Protein AF-A0A7J6V0G2-F1 (afdb_monomer)

Secondary structure (DSSP, 8-state):
---TT----HHHHHHHHHHHHHTT-HHHHHHHHHHHHHTTPPPPHHHHHHHHHHHHHTT-HHHHHHHHHHHHHTTPPP-HHHHHHHHHHHHHTT-HHHHHHHHHHHHHTTSS---HHHHHHHHHHHHHTT-HHHHHHHHHHHHHTTPPP-HHHHHHHHHHHHHTT-HHHHHHHHHHHHHTTPPP-HHHHHHHHHHHHHTT-HHHHHHHHHHHHHTTPPP-HHHHHHHHHHHHHTT-HHHHHHHHHHHHHTT----HHHHHHHHHHHHHTT-GGG-

Organism: Thalictrum thalictroides (NCBI:txid46969)

Nearest PDB structures (foldseek):
  5i9d-assembly1_A  TM=5.346E-01  e=2.499E-18  unidentified
  4pjq-assembly2_B  TM=6.854E-01  e=1.064E-13  unidentified
  4m57-assembly1_A  TM=7.064E-01  e=8.461E-12  Zea mays
  6lvr-assembly2_A  TM=7.760E-01  e=1.869E-06  Arabidopsis thaliana
  8ras-assembly1_G  TM=5.422E-01  e=2.901E-07  Sinapis alba

Foldseek 3Di:
DCDPDDDDALVNLLVVLLVCLVVLNLVVNVVSVVVCVVVVHDHALSSLLSSLLSCLVNLVLVVSVVSLVVCVVVPHQHAQSSLQSNLLSCLVVLNLVVSVVSVVVCVVVVRHDDAQSSLLSSLLSCLVNLVLVVSVVSVVVCVVVVHDHALSSLLSNLLSCLVVVNLVVSVVSQVVCVVSVHHHALSSLLSNLLSCLVVLVLVVSVVSVVVCVVVVHDHALSSLLSSLLSCLVNVNNVVSVVSVVVCVVVVHDHDPSSVCSVCVSCVVVVVNPPD

Solvent-accessible surface area (backbone atoms only — not comparable to full-atom values): 14806 Å² total; per-residue (Å²): 137,90,62,88,92,66,80,82,49,71,66,56,51,40,51,53,29,45,53,27,20,72,70,71,34,42,70,56,22,52,52,51,52,54,52,38,52,76,70,73,48,81,84,52,59,65,48,54,37,41,52,38,42,17,26,36,75,68,65,38,39,68,60,29,51,52,50,51,52,51,42,51,75,71,70,47,69,73,46,51,66,41,54,52,44,51,34,50,25,27,19,77,64,73,33,20,72,58,25,51,53,52,49,53,57,29,40,76,68,74,45,35,83,88,49,56,69,60,53,31,45,41,32,35,17,22,18,77,67,69,36,42,68,60,22,50,54,50,50,50,51,39,47,76,70,73,45,71,76,51,61,67,37,52,39,30,52,31,45,24,28,38,77,69,71,35,50,71,60,23,52,55,48,59,51,52,35,48,78,72,74,34,70,84,47,60,66,45,51,41,50,52,31,44,45,26,23,76,70,67,37,44,68,61,25,53,49,51,52,51,54,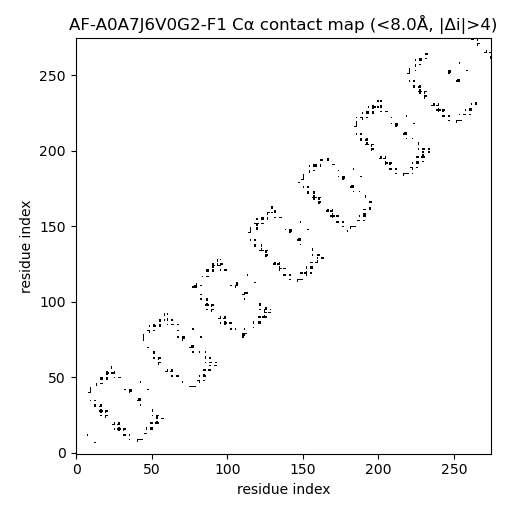39,48,76,71,71,42,70,84,48,64,65,42,54,37,42,51,33,44,24,24,44,77,64,70,37,52,68,62,23,54,52,48,55,52,51,39,50,76,72,71,44,69,82,50,74,66,42,52,51,44,53,46,60,45,32,61,76,72,69,52,72,91,79,114

Sequence (275 aa):
MDVEGIQPDVVTFATLINCYCYVSRVDLGFAILGKMFKLGLEPDAFIFSTLLKGLSMEGKTTQCLELFYKIANNGYSCNEVTFAVVINSLCKSTKAGIALKLFRAAVEKDKLKPNVTIYSTIIDGLCKENRVKDAFHLFQEMSGNGIVGNVFTYNSLIQGLCNTGQLKGALTLSEQMLEKGVSPNVITYNILIDSHCKNGMTDEALELLQVMLQRGEKPDVVTYSTLIHGLCCSNQWKKAADLFTDMASRGISPNVHTYNILIGASCKEGKINHA

InterPro domains:
  IPR002885 Pentatricopeptide repeat [PF12854] (250-275)
  IPR002885 Pentatricopeptide repeat [PF13041] (8-5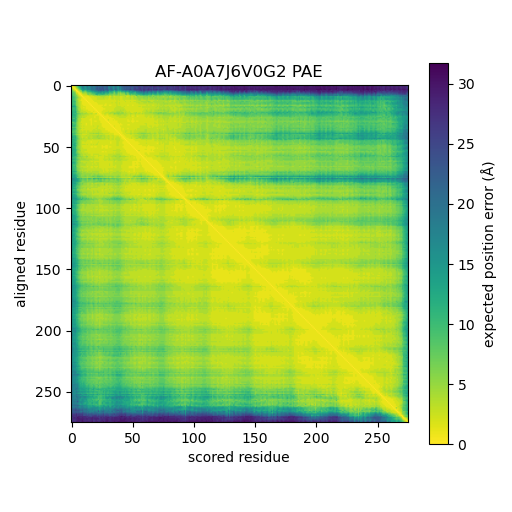5)
  IPR002885 Pentatricopeptide repeat [PF13041] (114-163)
  IPR002885 Pentatricopeptide repeat [PF13041] (184-232)
  IPR002885 Pentatricopeptide repeat [PS51375] (9-43)
  IPR002885 Pentatricopeptide repeat [PS51375] (115-149)
  IPR002885 Pentatricopeptide repeat [PS51375] (150-184)
  IPR002885 Pentatricopeptide repeat [PS51375] (185-219)
  IPR002885 Pentatricopeptide repeat [PS51375] (220-254)
  IPR002885 Pentatricopeptide repeat [TIGR00756] (11-45)
  IPR002885 Pentatricopeptide repeat [TIGR00756] (118-150)
  IPR002885 Pentatricopeptide repeat [TIGR00756] (152-186)
  IPR002885 Pentatricopeptide repeat [TIGR00756] (187-221)
  IPR002885 Pentatricopeptide repeat [TIGR00756] (222-256)
  IPR011990 Tetratricopeptide-like helical domain superfamily [G3DSA:1.25.40.10] (1-96)
  IPR011990 Tetratricopeptide-like helical domain superfamily [G3DSA:1.25.40.10] (97-182)
  IPR011990 Tetratricopeptide-like helical domain superfamily [G3DSA:1.25.40.10] (183-275)
  IPR051222 Pentatricopeptide/CCM1 RNA-binding [PTHR47942] (113-273)

Structure (mmCIF, N/CA/C/O backbone):
data_AF-A0A7J6V0G2-F1
#
_entry.id   AF-A0A7J6V0G2-F1
#
loop_
_atom_site.group_PDB
_atom_site.id
_atom_site.type_symbol
_atom_site.label_atom_id
_atom_site.label_alt_id
_atom_site.label_comp_id
_atom_site.label_asym_id
_atom_site.label_entity_id
_atom_site.label_seq_id
_atom_site.pdbx_PDB_ins_code
_atom_site.Cartn_x
_atom_site.Cartn_y
_atom_site.Cartn_z
_atom_site.occupancy
_atom_site.B_iso_or_equiv
_atom_site.auth_seq_id
_atom_site.auth_comp_id
_atom_site.auth_asym_id
_atom_site.auth_atom_id
_atom_site.pdbx_PDB_model_num
ATOM 1 N N . MET A 1 1 ? 3.573 -27.336 -30.229 1.00 48.97 1 MET A N 1
ATOM 2 C CA . MET A 1 1 ? 2.650 -26.907 -31.292 1.00 48.97 1 MET A CA 1
ATOM 3 C C . MET A 1 1 ? 3.482 -26.622 -32.524 1.00 48.97 1 MET A C 1
ATOM 5 O O . MET A 1 1 ? 3.887 -25.488 -32.715 1.00 48.97 1 MET A O 1
ATOM 9 N N . ASP A 1 2 ? 3.785 -27.671 -33.281 1.00 42.72 2 ASP A N 1
ATOM 10 C CA . ASP A 1 2 ? 4.025 -27.559 -34.718 1.00 42.72 2 ASP A CA 1
ATOM 11 C C . ASP A 1 2 ? 2.780 -28.206 -35.324 1.00 42.72 2 ASP A C 1
ATOM 13 O O . ASP A 1 2 ? 2.687 -29.427 -35.422 1.00 42.72 2 ASP A O 1
ATOM 17 N N . VAL A 1 3 ? 1.741 -27.394 -35.522 1.00 48.03 3 VAL A N 1
ATOM 18 C CA . VAL A 1 3 ? 0.547 -27.808 -36.263 1.00 48.03 3 VAL A CA 1
ATOM 19 C C . VAL A 1 3 ? 0.761 -27.275 -37.674 1.00 48.03 3 VAL A C 1
ATOM 21 O O . VAL A 1 3 ? 1.009 -26.086 -37.854 1.00 48.03 3 VAL A O 1
ATOM 24 N N . GLU A 1 4 ? 0.794 -28.208 -38.615 1.00 51.34 4 GLU A N 1
ATOM 25 C CA . GLU A 1 4 ? 1.095 -28.100 -40.044 1.00 51.34 4 GLU A CA 1
ATOM 26 C C . GLU A 1 4 ? 1.000 -26.688 -40.662 1.00 51.34 4 GLU A C 1
ATOM 28 O O . GLU A 1 4 ? -0.074 -26.121 -40.839 1.00 51.34 4 GLU A O 1
ATOM 33 N N . GLY A 1 5 ? 2.158 -26.150 -41.063 1.00 58.41 5 GLY A N 1
ATOM 34 C CA . GLY A 1 5 ? 2.268 -25.121 -42.104 1.00 58.41 5 GLY A CA 1
ATOM 35 C C . GLY A 1 5 ? 2.308 -23.655 -41.663 1.00 58.41 5 GLY A C 1
ATOM 36 O O . GLY A 1 5 ? 2.739 -22.824 -42.460 1.00 58.41 5 GLY A O 1
ATOM 37 N N . ILE A 1 6 ? 1.937 -23.313 -40.426 1.00 60.59 6 ILE A N 1
ATOM 38 C CA . ILE A 1 6 ? 2.005 -21.922 -39.938 1.00 60.59 6 ILE A CA 1
ATOM 39 C C . ILE A 1 6 ? 3.254 -21.752 -39.072 1.00 60.59 6 ILE A C 1
ATOM 41 O O . ILE A 1 6 ? 3.326 -22.279 -37.961 1.00 60.59 6 ILE A O 1
ATOM 45 N N . GLN A 1 7 ? 4.252 -21.017 -39.573 1.00 70.38 7 GLN A N 1
ATOM 46 C CA . GLN A 1 7 ? 5.408 -20.659 -38.752 1.00 70.38 7 GLN A CA 1
ATOM 47 C C . GLN A 1 7 ? 4.987 -19.665 -37.659 1.00 70.38 7 GLN A C 1
ATOM 49 O O . GLN A 1 7 ? 4.357 -18.657 -37.982 1.00 70.38 7 GLN A O 1
ATOM 54 N N . PRO A 1 8 ? 5.323 -19.923 -36.380 1.00 78.12 8 PRO A N 1
ATOM 55 C CA . PRO A 1 8 ? 5.013 -19.003 -35.296 1.00 78.12 8 PRO A CA 1
ATOM 56 C C . PRO A 1 8 ? 5.682 -17.649 -35.524 1.00 78.12 8 PRO A C 1
ATOM 58 O O . PRO A 1 8 ? 6.900 -17.568 -35.690 1.00 78.12 8 PRO A O 1
ATOM 61 N N . ASP A 1 9 ? 4.883 -16.592 -35.489 1.00 83.81 9 ASP A N 1
ATOM 62 C CA . ASP A 1 9 ? 5.342 -15.211 -35.555 1.00 83.81 9 ASP A CA 1
ATOM 63 C C . ASP A 1 9 ? 5.500 -14.600 -34.149 1.00 83.81 9 ASP A C 1
ATOM 65 O O . ASP A 1 9 ? 5.245 -15.237 -33.119 1.00 83.81 9 ASP A O 1
ATOM 69 N N . VAL A 1 10 ? 5.929 -13.337 -34.095 1.00 86.88 10 VAL A N 1
ATOM 70 C CA . VAL A 1 10 ? 6.112 -12.582 -32.841 1.00 86.88 10 VAL A CA 1
ATOM 71 C C . VAL A 1 10 ? 4.830 -12.577 -31.995 1.00 86.88 10 VAL A C 1
ATOM 73 O O . VAL A 1 10 ? 4.898 -12.735 -30.776 1.00 86.88 10 VAL A O 1
ATOM 76 N N . VAL A 1 11 ? 3.658 -12.467 -32.629 1.00 87.94 11 VAL A N 1
ATOM 77 C CA . VAL A 1 11 ? 2.350 -12.429 -31.953 1.00 87.94 11 VAL A CA 1
ATOM 78 C C . VAL A 1 11 ? 2.024 -13.773 -31.298 1.00 87.94 11 VAL A C 1
ATOM 80 O O . VAL A 1 11 ? 1.565 -13.818 -30.150 1.00 87.94 11 VAL A O 1
ATOM 83 N N . THR A 1 12 ? 2.316 -14.876 -31.988 1.00 88.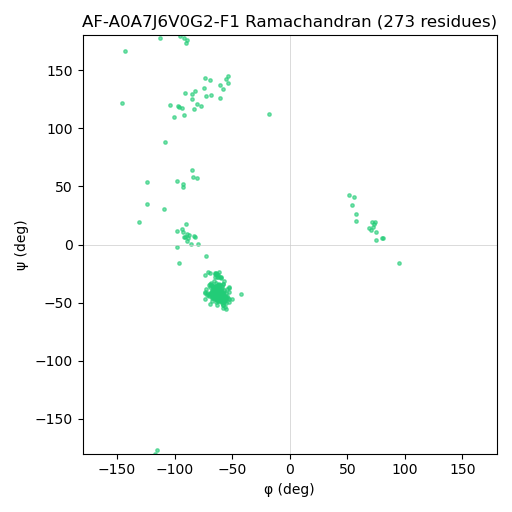62 12 THR A N 1
ATOM 84 C CA . THR A 1 12 ? 2.156 -16.236 -31.460 1.00 88.62 12 THR A CA 1
ATOM 85 C C . THR A 1 12 ? 3.012 -16.431 -30.207 1.00 88.62 12 THR A C 1
ATOM 87 O O . THR A 1 12 ? 2.521 -16.898 -29.173 1.00 88.62 12 THR A O 1
ATOM 90 N N . PHE A 1 13 ? 4.280 -16.012 -30.260 1.00 90.62 13 PHE A N 1
ATOM 91 C CA . PHE A 1 13 ? 5.190 -16.083 -29.115 1.00 90.62 13 PHE A CA 1
ATOM 92 C C . PHE A 1 13 ? 4.751 -15.183 -27.954 1.00 90.62 13 PHE A C 1
ATOM 94 O O . PHE A 1 13 ? 4.710 -15.645 -26.811 1.00 90.62 13 PHE A O 1
ATOM 101 N N . ALA A 1 14 ? 4.357 -13.940 -28.235 1.00 90.00 14 ALA A N 1
ATOM 102 C CA . ALA A 1 14 ? 3.857 -13.000 -27.235 1.00 90.00 14 ALA A CA 1
ATOM 103 C C . ALA A 1 14 ? 2.622 -13.538 -26.496 1.00 90.00 14 ALA A C 1
ATOM 105 O O . ALA A 1 14 ? 2.538 -13.443 -25.269 1.00 90.00 14 ALA A O 1
ATOM 106 N N . THR A 1 15 ? 1.698 -14.168 -27.227 1.00 90.38 15 THR A N 1
ATOM 107 C CA . THR A 1 15 ? 0.490 -14.775 -26.653 1.00 90.38 15 THR A CA 1
ATOM 108 C C . THR A 1 15 ? 0.843 -15.915 -25.699 1.00 90.38 15 THR A C 1
ATOM 110 O O . THR A 1 15 ? 0.371 -15.934 -24.562 1.00 90.38 15 THR A O 1
ATOM 113 N N . LEU A 1 16 ? 1.730 -16.826 -26.113 1.00 91.56 16 LEU A N 1
ATOM 114 C CA . LEU A 1 16 ? 2.177 -17.939 -25.268 1.00 91.56 16 LEU A CA 1
ATOM 115 C C . LEU A 1 16 ? 2.893 -17.451 -24.004 1.00 91.56 16 LEU A C 1
ATOM 117 O O . LEU A 1 16 ? 2.611 -17.943 -22.911 1.00 91.56 16 LEU A O 1
ATOM 121 N N . ILE A 1 17 ? 3.788 -16.468 -24.137 1.00 93.06 17 ILE A N 1
ATOM 122 C CA . ILE A 1 17 ? 4.488 -15.865 -22.996 1.00 93.06 17 ILE A CA 1
ATOM 123 C C . ILE A 1 17 ? 3.482 -15.250 -22.019 1.00 93.06 17 ILE A C 1
ATOM 125 O O . ILE A 1 17 ? 3.572 -15.499 -20.817 1.00 93.06 17 ILE A O 1
ATOM 129 N N . ASN A 1 18 ? 2.491 -14.507 -22.518 1.00 91.69 18 ASN A N 1
ATOM 130 C CA . ASN A 1 18 ? 1.451 -13.915 -21.682 1.00 91.69 18 ASN A CA 1
ATOM 131 C C . ASN A 1 18 ? 0.628 -14.974 -20.936 1.00 91.69 18 ASN A C 1
ATOM 133 O O . ASN A 1 18 ? 0.410 -14.835 -19.731 1.00 91.69 18 ASN A O 1
ATOM 137 N N . CYS A 1 19 ? 0.238 -16.060 -21.609 1.00 91.75 19 CYS A N 1
ATOM 138 C CA . CYS A 1 19 ? -0.453 -17.179 -20.967 1.00 91.75 19 CYS A CA 1
ATOM 139 C C . CYS A 1 19 ? 0.381 -17.787 -19.832 1.00 91.75 19 CYS A C 1
ATOM 141 O O . CYS A 1 19 ? -0.138 -17.969 -18.732 1.00 91.75 19 CYS A O 1
ATOM 143 N N . TYR A 1 20 ? 1.673 -18.047 -20.062 1.00 93.12 20 TYR A N 1
ATOM 144 C CA . TYR A 1 20 ? 2.559 -18.610 -19.040 1.00 93.12 20 TYR A CA 1
ATOM 145 C C . TYR A 1 20 ? 2.778 -17.672 -17.848 1.00 93.12 20 TYR A C 1
ATOM 147 O O . TYR A 1 20 ? 2.733 -18.120 -16.701 1.00 93.12 20 TYR A O 1
ATOM 155 N N . CYS A 1 21 ? 2.947 -16.370 -18.091 1.00 90.88 21 CYS A N 1
ATOM 156 C CA . CYS A 1 21 ? 3.028 -15.378 -17.019 1.00 90.88 21 CYS A CA 1
ATOM 157 C C . CYS A 1 21 ? 1.734 -15.314 -16.194 1.00 90.88 21 CYS A C 1
ATOM 159 O O . CYS A 1 21 ? 1.797 -15.150 -14.977 1.00 90.88 21 CYS A O 1
ATOM 161 N N . TYR A 1 22 ? 0.568 -15.461 -16.832 1.00 89.81 22 TYR A N 1
ATOM 162 C CA . TYR A 1 22 ? -0.723 -15.416 -16.140 1.00 89.81 22 TYR A CA 1
ATOM 163 C C . TYR A 1 22 ? -0.945 -16.617 -15.212 1.00 89.81 22 TYR A C 1
ATOM 165 O O . TYR A 1 22 ? -1.550 -16.469 -14.154 1.00 89.81 22 TYR A O 1
ATOM 173 N N . VAL A 1 23 ? -0.418 -17.792 -15.569 1.00 91.12 23 VAL A N 1
ATOM 174 C CA . VAL A 1 23 ? -0.492 -19.006 -14.733 1.00 91.12 23 VAL A CA 1
ATOM 175 C C . VAL A 1 23 ? 0.691 -19.153 -13.764 1.00 91.12 23 VAL A C 1
ATOM 177 O O . VAL A 1 23 ? 0.934 -20.250 -13.264 1.00 91.12 23 VAL A O 1
ATOM 180 N N . SER A 1 24 ? 1.433 -18.070 -13.494 1.00 89.94 24 SER A N 1
ATOM 181 C CA . SER A 1 24 ? 2.595 -18.053 -12.585 1.00 89.94 24 SER A CA 1
ATOM 182 C C . SER A 1 24 ? 3.677 -19.080 -12.955 1.00 89.94 24 SER A C 1
ATOM 184 O O . SER A 1 24 ? 4.229 -19.774 -12.098 1.00 89.94 24 SER A O 1
ATOM 186 N N . ARG A 1 25 ? 3.933 -19.215 -14.263 1.00 92.94 25 ARG A N 1
ATOM 187 C CA . ARG A 1 25 ? 4.977 -20.065 -14.857 1.00 92.94 25 ARG A CA 1
ATOM 188 C C . ARG A 1 25 ? 5.898 -19.241 -15.753 1.00 92.94 25 ARG A C 1
ATOM 190 O O . ARG A 1 25 ? 6.092 -19.546 -16.933 1.00 92.94 25 ARG A O 1
ATOM 197 N N . VAL A 1 26 ? 6.460 -18.160 -15.213 1.00 94.44 26 VAL A N 1
ATOM 198 C CA . VAL A 1 26 ? 7.343 -17.254 -15.970 1.00 94.44 26 VAL A CA 1
ATOM 199 C C . VAL A 1 26 ? 8.610 -17.954 -16.483 1.00 94.44 26 VAL A C 1
ATOM 201 O O . VAL A 1 26 ? 9.165 -17.549 -17.501 1.00 94.44 26 VAL A O 1
ATOM 204 N N . ASP A 1 27 ? 9.028 -19.048 -15.835 1.00 93.25 27 ASP A N 1
ATOM 205 C CA . ASP A 1 27 ? 10.095 -19.949 -16.287 1.00 93.25 27 ASP A CA 1
ATOM 206 C C . ASP A 1 27 ? 9.853 -20.453 -17.717 1.00 93.25 27 ASP A C 1
ATOM 208 O O . ASP A 1 27 ? 10.743 -20.383 -18.570 1.00 93.25 27 ASP A O 1
ATOM 212 N N . LEU A 1 28 ? 8.622 -20.886 -18.004 1.00 93.94 28 LEU A N 1
ATOM 213 C CA . LEU A 1 28 ? 8.220 -21.317 -19.340 1.00 93.94 28 LEU A CA 1
ATOM 214 C C . LEU A 1 28 ? 8.154 -20.131 -20.303 1.00 93.94 28 LEU A C 1
ATOM 216 O O . LEU A 1 28 ? 8.580 -20.261 -21.447 1.00 93.94 28 LEU A O 1
ATOM 220 N N . GLY A 1 29 ? 7.725 -18.955 -19.836 1.00 93.75 29 GLY A N 1
ATOM 221 C CA . 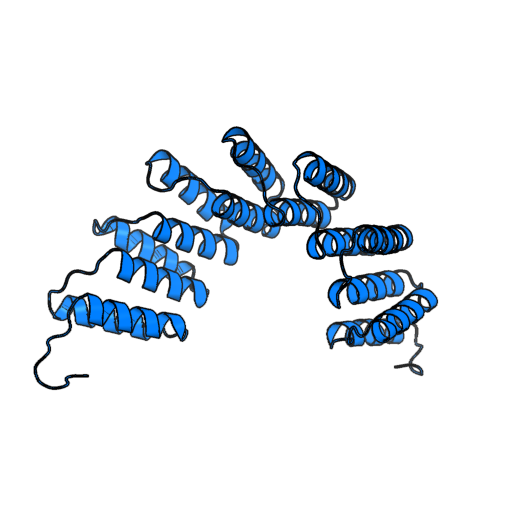GLY A 1 29 ? 7.792 -17.716 -20.616 1.00 93.75 29 GLY A CA 1
ATOM 222 C C . GLY A 1 29 ? 9.211 -17.410 -21.119 1.00 93.75 29 GLY A C 1
ATOM 223 O O . GLY A 1 29 ? 9.402 -17.125 -22.303 1.00 93.75 29 GLY A O 1
ATOM 224 N N . PHE A 1 30 ? 10.230 -17.552 -20.266 1.00 94.75 30 PHE A N 1
ATOM 225 C CA . PHE A 1 30 ? 11.633 -17.396 -20.674 1.00 94.75 30 PHE A CA 1
ATOM 226 C C . PHE A 1 30 ? 12.111 -18.490 -21.633 1.00 94.75 30 PHE A C 1
ATOM 228 O O . PHE A 1 30 ? 12.883 -18.198 -22.548 1.00 94.75 30 PHE A O 1
ATOM 235 N N . ALA A 1 31 ? 11.649 -19.734 -21.473 1.00 94.44 31 ALA A N 1
ATOM 236 C CA . ALA A 1 31 ? 11.956 -20.803 -22.423 1.00 94.44 31 ALA A CA 1
ATOM 237 C C . ALA A 1 31 ? 11.406 -20.486 -23.827 1.00 94.44 31 ALA A C 1
ATOM 239 O O . ALA A 1 31 ? 12.090 -20.703 -24.831 1.00 94.44 31 ALA A O 1
ATOM 240 N N . ILE A 1 32 ? 10.201 -19.912 -23.892 1.00 93.44 32 ILE A N 1
ATOM 241 C CA . ILE A 1 32 ? 9.580 -19.455 -25.137 1.00 93.44 32 ILE A CA 1
ATOM 242 C C . ILE A 1 32 ? 10.363 -18.286 -25.756 1.00 93.44 32 ILE A C 1
ATOM 244 O O . ILE A 1 32 ? 10.661 -18.334 -26.950 1.00 93.44 32 ILE A O 1
ATOM 248 N N . LEU A 1 33 ? 10.796 -17.304 -24.957 1.00 93.75 33 LEU A N 1
ATOM 249 C CA . LEU A 1 33 ? 11.689 -16.230 -25.418 1.00 93.75 33 LEU A CA 1
ATOM 250 C C . LEU A 1 33 ? 13.008 -16.787 -25.994 1.00 93.75 33 LEU A C 1
ATOM 252 O O . LEU A 1 33 ? 13.475 -16.347 -27.041 1.00 93.75 33 LEU A O 1
ATOM 256 N N . GLY A 1 34 ? 13.599 -17.798 -25.351 1.00 92.31 34 GLY A N 1
ATOM 257 C CA . GLY A 1 34 ? 14.799 -18.466 -25.861 1.00 92.31 34 GLY A CA 1
ATOM 258 C C . GLY A 1 34 ? 14.576 -19.169 -27.206 1.00 92.31 34 GLY A C 1
ATOM 259 O O . GLY A 1 34 ? 15.456 -19.137 -28.068 1.00 92.31 34 GLY A O 1
ATOM 260 N N . LYS A 1 35 ? 13.400 -19.781 -27.417 1.00 92.44 35 LYS A N 1
ATOM 261 C CA . LYS A 1 35 ? 13.020 -20.359 -28.719 1.00 92.44 35 LYS A CA 1
ATOM 262 C C . LYS A 1 35 ? 12.882 -19.271 -29.788 1.00 92.44 35 LYS A C 1
ATOM 264 O O . LYS A 1 35 ? 13.340 -19.483 -30.904 1.00 92.44 35 LYS A O 1
ATOM 269 N N . MET A 1 36 ? 12.312 -18.121 -29.436 1.00 93.44 36 MET A N 1
ATOM 270 C CA . MET A 1 36 ? 12.153 -16.979 -30.337 1.00 93.44 36 MET A CA 1
ATOM 271 C C . MET A 1 36 ? 13.506 -16.481 -30.877 1.00 93.44 36 MET A C 1
ATOM 273 O O . MET A 1 36 ? 13.686 -16.412 -32.092 1.00 93.44 36 MET A O 1
ATOM 277 N N . PHE A 1 37 ? 14.499 -16.279 -30.002 1.00 91.31 37 PHE A N 1
ATOM 278 C CA . PHE A 1 37 ? 15.858 -15.911 -30.426 1.00 91.31 37 PHE A CA 1
ATOM 279 C C . PHE A 1 37 ? 16.519 -16.966 -31.324 1.00 91.31 37 PHE A C 1
ATOM 281 O O . PHE A 1 37 ? 17.178 -16.618 -32.300 1.00 91.31 37 PHE A O 1
ATOM 288 N N . LYS A 1 38 ? 16.328 -18.264 -31.040 1.00 92.12 38 LYS A N 1
ATOM 289 C CA . LYS A 1 38 ? 16.863 -19.354 -31.884 1.00 92.12 38 LYS A CA 1
ATOM 290 C C . LYS A 1 38 ? 16.286 -19.358 -33.301 1.00 92.12 38 LYS A C 1
ATOM 292 O O . LYS A 1 38 ? 16.933 -19.875 -34.204 1.00 92.12 38 LYS A O 1
ATOM 297 N N . LEU A 1 39 ? 15.086 -18.812 -33.481 1.00 91.31 39 LEU A N 1
ATOM 298 C CA . LEU A 1 39 ? 14.433 -18.663 -34.781 1.00 91.31 39 LEU A CA 1
ATOM 299 C C . LEU A 1 39 ? 14.785 -17.335 -35.472 1.00 91.31 39 LEU A C 1
ATOM 301 O O . LEU A 1 39 ? 14.261 -17.063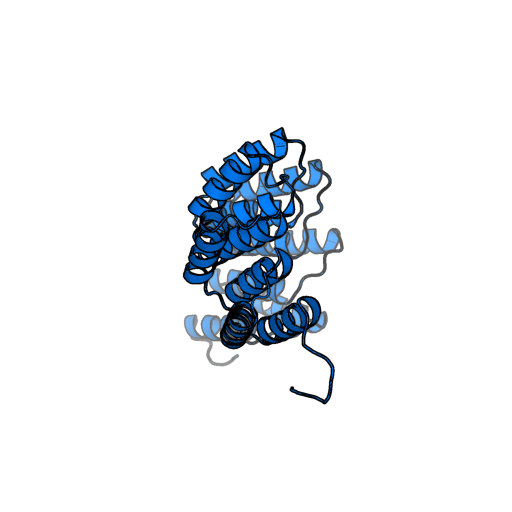 -36.546 1.00 91.31 39 LEU A O 1
ATOM 305 N N . GLY A 1 40 ? 15.657 -16.512 -34.875 1.00 89.69 40 GLY A N 1
ATOM 306 C CA . GLY A 1 40 ? 16.045 -15.209 -35.422 1.00 89.69 40 GLY A CA 1
ATOM 307 C C . GLY A 1 40 ? 14.944 -14.149 -35.335 1.00 89.69 40 GLY A C 1
ATOM 308 O O . GLY A 1 40 ? 14.978 -13.176 -36.081 1.00 89.69 40 GLY A O 1
ATOM 309 N N . LEU A 1 41 ? 13.954 -14.343 -34.459 1.00 89.94 41 LEU A N 1
ATOM 310 C CA . LEU A 1 41 ? 12.870 -13.389 -34.248 1.00 89.94 41 LEU A CA 1
ATOM 311 C C . LEU A 1 41 ? 13.246 -12.405 -33.134 1.00 89.94 41 LEU A C 1
ATOM 313 O O . LEU A 1 41 ? 13.625 -12.820 -32.037 1.00 89.94 41 LEU A O 1
ATOM 317 N N . GLU A 1 42 ? 13.086 -11.110 -33.399 1.00 89.38 42 GLU A N 1
ATOM 318 C CA . GLU A 1 42 ? 13.369 -10.044 -32.433 1.00 89.38 42 GLU A CA 1
ATOM 319 C C . GLU A 1 42 ? 12.174 -9.791 -31.499 1.00 89.38 42 GLU A C 1
ATOM 321 O O . GLU A 1 42 ? 11.065 -9.540 -31.984 1.00 89.38 42 GLU A O 1
ATOM 326 N N . PRO A 1 43 ? 12.358 -9.855 -30.166 1.00 89.06 43 PRO A N 1
ATOM 327 C CA . PRO A 1 43 ? 11.304 -9.535 -29.212 1.00 89.06 43 PRO A CA 1
ATOM 328 C C . PRO A 1 43 ? 10.963 -8.048 -29.211 1.00 89.06 43 PRO A C 1
ATOM 330 O O . PRO A 1 43 ? 11.840 -7.185 -29.251 1.00 89.06 43 PRO A O 1
ATOM 333 N N . ASP A 1 44 ? 9.676 -7.746 -29.073 1.00 86.62 44 ASP A N 1
ATOM 334 C CA . ASP A 1 44 ? 9.200 -6.381 -28.899 1.00 86.62 44 ASP A CA 1
ATOM 335 C C . ASP A 1 44 ? 9.121 -5.971 -27.414 1.00 86.62 44 ASP A C 1
ATOM 337 O O . ASP A 1 44 ? 9.308 -6.761 -26.479 1.00 86.62 44 ASP A O 1
ATOM 341 N N . ALA A 1 45 ? 8.818 -4.692 -27.176 1.00 85.56 45 ALA A N 1
ATOM 342 C CA . ALA A 1 45 ? 8.645 -4.157 -25.827 1.00 85.56 45 ALA A CA 1
ATOM 343 C C . ALA A 1 45 ? 7.496 -4.842 -25.058 1.00 85.56 45 ALA A C 1
ATOM 345 O O . ALA A 1 45 ? 7.535 -4.917 -23.825 1.00 85.56 45 ALA A O 1
ATOM 346 N N . PHE A 1 46 ? 6.480 -5.355 -25.761 1.00 87.62 46 PHE A N 1
ATOM 347 C CA . PHE A 1 46 ? 5.343 -6.031 -25.143 1.00 87.62 46 PHE A CA 1
ATOM 348 C C . PHE A 1 46 ? 5.769 -7.353 -24.497 1.00 87.62 46 PHE A C 1
ATOM 350 O O . PHE A 1 46 ? 5.448 -7.581 -23.323 1.00 87.62 46 PHE A O 1
ATOM 357 N N . ILE A 1 47 ? 6.560 -8.176 -25.191 1.00 91.06 47 ILE A N 1
ATOM 358 C CA . ILE A 1 47 ? 7.098 -9.440 -24.663 1.00 91.06 47 ILE A CA 1
ATOM 359 C C . ILE A 1 47 ? 7.899 -9.200 -23.380 1.00 91.06 47 ILE A C 1
ATOM 361 O O . ILE A 1 47 ? 7.668 -9.854 -22.358 1.00 91.06 47 ILE A O 1
ATOM 365 N N . PHE A 1 48 ? 8.796 -8.214 -23.396 1.00 92.00 48 PHE A N 1
ATOM 366 C CA . PHE A 1 48 ? 9.594 -7.872 -22.222 1.00 92.00 48 PHE A CA 1
ATOM 367 C C . PHE A 1 48 ? 8.746 -7.361 -21.053 1.00 92.00 48 PHE A C 1
ATOM 369 O O . PHE A 1 48 ? 8.935 -7.809 -19.919 1.00 92.00 48 PHE A O 1
ATOM 376 N N . SER A 1 49 ? 7.775 -6.478 -21.313 1.00 90.38 49 SER A N 1
ATOM 377 C CA . SER A 1 49 ? 6.859 -5.983 -20.274 1.00 90.38 49 SER A CA 1
ATOM 378 C C . SER A 1 49 ? 6.034 -7.116 -19.645 1.00 90.38 49 SER A C 1
ATOM 380 O O . SER A 1 49 ? 5.806 -7.130 -18.433 1.00 90.38 49 SER A O 1
ATOM 382 N N . THR A 1 50 ? 5.666 -8.118 -20.447 1.00 92.25 50 THR A N 1
ATOM 383 C CA . THR A 1 50 ? 4.910 -9.298 -20.017 1.00 92.25 50 THR A CA 1
ATOM 384 C C . THR A 1 50 ? 5.746 -10.206 -19.116 1.00 92.25 50 THR A C 1
ATOM 386 O O . THR A 1 50 ? 5.261 -10.654 -18.075 1.00 92.25 50 THR A O 1
ATOM 389 N N . LEU A 1 51 ? 7.016 -10.438 -19.457 1.00 95.00 51 LEU A N 1
ATOM 390 C CA . LEU A 1 51 ? 7.943 -11.212 -18.621 1.00 95.00 51 LEU A CA 1
ATOM 391 C C . LEU A 1 51 ? 8.255 -10.503 -17.299 1.00 95.00 51 LEU A C 1
ATOM 393 O O . LEU A 1 51 ? 8.229 -11.134 -16.243 1.00 95.00 51 LEU A O 1
ATOM 397 N N . LEU A 1 52 ? 8.481 -9.185 -17.332 1.00 94.94 52 LEU A N 1
ATOM 398 C CA . LEU A 1 52 ? 8.655 -8.379 -16.119 1.00 94.94 52 LEU A CA 1
ATOM 399 C C . LEU A 1 52 ? 7.414 -8.444 -15.223 1.00 94.94 52 LEU A C 1
ATOM 401 O O . LEU A 1 52 ? 7.534 -8.594 -14.005 1.00 94.94 52 LEU A O 1
ATOM 405 N N . LYS A 1 53 ? 6.215 -8.379 -15.816 1.00 92.06 53 LYS A N 1
ATOM 406 C CA . LYS A 1 53 ? 4.954 -8.504 -15.078 1.00 92.06 53 LYS A CA 1
ATOM 407 C C . LYS A 1 53 ? 4.816 -9.889 -14.447 1.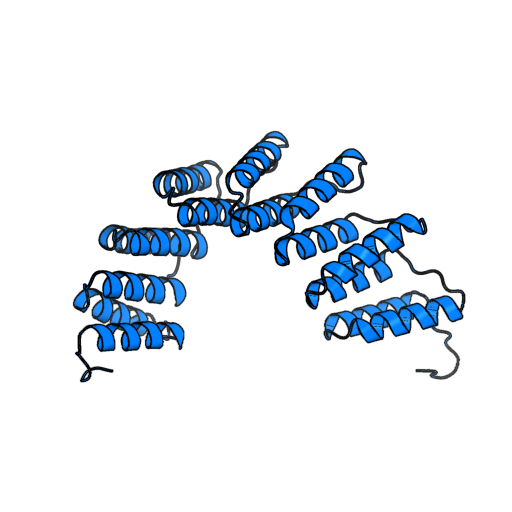00 92.06 53 LYS A C 1
ATOM 409 O O . LYS A 1 53 ? 4.468 -9.961 -13.272 1.00 92.06 53 LYS A O 1
ATOM 414 N N . GLY A 1 54 ? 5.146 -10.954 -15.180 1.00 93.75 54 GLY A N 1
ATOM 415 C CA . GLY A 1 54 ? 5.176 -12.323 -14.652 1.00 93.75 54 GLY A CA 1
ATOM 416 C C . GLY A 1 54 ? 6.124 -12.466 -13.458 1.00 93.75 54 GLY A C 1
ATOM 417 O O . GLY A 1 54 ? 5.717 -12.932 -12.397 1.00 93.75 54 GLY A O 1
ATOM 418 N N . LEU A 1 55 ? 7.357 -11.958 -13.575 1.00 94.62 55 LEU A N 1
ATOM 419 C CA . LEU A 1 55 ? 8.320 -11.945 -12.466 1.00 94.62 55 LEU A CA 1
ATOM 420 C C . LEU A 1 55 ? 7.810 -11.152 -11.255 1.00 94.62 55 LEU A C 1
ATOM 422 O O . LEU A 1 55 ? 7.988 -11.586 -10.117 1.00 94.62 55 LEU A O 1
ATOM 426 N N . SER A 1 56 ? 7.164 -10.007 -11.487 1.00 92.69 56 SER A N 1
ATOM 427 C CA . SER A 1 56 ? 6.561 -9.198 -10.423 1.00 92.69 56 SER A CA 1
ATOM 428 C C . SER A 1 56 ? 5.407 -9.925 -9.721 1.00 92.69 56 SER A C 1
ATOM 430 O O . SER A 1 56 ? 5.296 -9.848 -8.497 1.00 92.69 56 SER A O 1
ATOM 432 N N . MET A 1 57 ? 4.568 -10.651 -10.469 1.00 90.44 57 MET A N 1
ATOM 433 C CA . MET A 1 57 ? 3.468 -11.456 -9.922 1.00 90.44 57 MET A CA 1
ATOM 434 C C . MET A 1 57 ? 3.975 -12.615 -9.059 1.00 90.44 57 MET A C 1
ATOM 436 O O . MET A 1 57 ? 3.397 -12.884 -8.011 1.00 90.44 57 MET A O 1
ATOM 440 N N . GLU A 1 58 ? 5.088 -13.239 -9.445 1.00 92.44 58 GLU A N 1
ATOM 441 C CA . GLU A 1 58 ? 5.748 -14.290 -8.659 1.00 92.44 58 GLU A CA 1
ATOM 442 C C . GLU A 1 58 ? 6.608 -13.748 -7.498 1.00 92.44 58 GLU A C 1
ATOM 444 O O . GLU A 1 58 ? 7.255 -14.520 -6.792 1.00 92.44 58 GLU A O 1
ATOM 449 N N . GLY A 1 59 ? 6.669 -12.426 -7.295 1.00 90.75 59 GLY A N 1
ATOM 450 C CA . GLY A 1 59 ? 7.483 -11.806 -6.242 1.00 90.75 59 GLY A CA 1
ATOM 451 C C . GLY A 1 59 ? 8.998 -11.886 -6.480 1.00 90.75 59 GLY A C 1
ATOM 452 O O . GLY A 1 59 ? 9.788 -11.581 -5.584 1.00 90.75 59 GLY A O 1
ATOM 453 N N . LYS A 1 60 ? 9.436 -12.254 -7.690 1.00 93.25 60 LYS A N 1
ATOM 454 C CA . LYS A 1 60 ? 10.847 -12.402 -8.087 1.00 93.25 60 LYS A CA 1
ATOM 455 C C . LYS A 1 60 ? 11.487 -11.048 -8.414 1.00 93.25 60 LYS A C 1
ATOM 457 O O . LYS A 1 60 ? 12.020 -10.828 -9.500 1.00 93.25 60 LYS A O 1
ATOM 462 N N . THR A 1 61 ? 11.462 -10.120 -7.460 1.00 92.56 61 THR A N 1
ATOM 463 C CA . THR A 1 61 ? 11.855 -8.717 -7.680 1.00 92.56 61 THR A CA 1
ATOM 464 C C . THR A 1 61 ? 13.314 -8.536 -8.100 1.00 92.56 61 THR A C 1
ATOM 466 O O . THR A 1 61 ? 13.598 -7.668 -8.920 1.00 92.56 61 THR A O 1
ATOM 469 N N . THR A 1 62 ? 14.246 -9.350 -7.596 1.00 92.88 62 THR A N 1
ATOM 470 C CA . THR A 1 62 ? 15.655 -9.281 -8.030 1.00 92.88 62 THR A CA 1
ATOM 471 C C . THR A 1 62 ? 15.797 -9.640 -9.511 1.00 92.88 62 THR A C 1
ATOM 473 O O . THR A 1 62 ? 16.378 -8.866 -10.261 1.00 92.88 62 THR A O 1
ATOM 476 N N . GLN A 1 63 ? 15.168 -10.733 -9.957 1.00 94.38 63 GLN A N 1
ATOM 477 C CA . GLN A 1 63 ? 15.171 -11.137 -11.369 1.00 94.38 63 GLN A CA 1
ATOM 478 C C . GLN A 1 63 ? 14.433 -10.123 -12.252 1.00 94.38 63 GLN A C 1
ATOM 480 O O . GLN A 1 63 ? 14.854 -9.862 -13.375 1.00 94.38 63 GLN A O 1
ATOM 485 N N . CYS A 1 64 ? 13.349 -9.520 -11.746 1.00 94.69 64 CYS A N 1
ATOM 486 C CA . CYS A 1 64 ? 12.625 -8.451 -12.439 1.00 94.69 64 CYS A CA 1
ATOM 487 C C . CYS A 1 64 ? 13.551 -7.256 -12.712 1.00 94.69 64 CYS A C 1
ATOM 489 O O . CYS A 1 64 ? 13.629 -6.761 -13.835 1.00 94.69 64 CYS A O 1
ATOM 491 N N . LEU A 1 65 ? 14.319 -6.841 -11.702 1.00 93.44 65 LEU A N 1
ATOM 492 C CA . LEU A 1 65 ? 15.261 -5.734 -11.824 1.00 93.44 65 LEU A CA 1
ATOM 493 C C . LEU A 1 65 ? 16.453 -6.073 -12.737 1.00 93.44 65 LEU A C 1
ATOM 495 O O . LEU A 1 65 ? 16.850 -5.250 -13.560 1.00 93.44 65 LEU A O 1
ATOM 499 N N . GLU A 1 66 ? 17.003 -7.283 -12.629 1.00 93.88 66 GLU A N 1
ATOM 500 C CA . GLU A 1 66 ? 18.074 -7.766 -13.512 1.00 93.88 66 GLU A CA 1
ATOM 501 C C . GLU A 1 66 ? 17.627 -7.808 -14.977 1.00 93.88 66 GLU A C 1
ATOM 503 O O . GLU A 1 66 ? 18.342 -7.313 -15.852 1.00 93.88 66 GLU A O 1
ATOM 508 N N . LEU A 1 67 ? 16.427 -8.336 -15.251 1.00 94.31 67 LEU A N 1
ATOM 509 C CA . LEU A 1 67 ? 15.858 -8.345 -16.596 1.00 94.31 67 LEU A CA 1
ATOM 510 C C . LEU A 1 67 ? 15.673 -6.915 -17.115 1.00 94.31 67 LEU A C 1
ATOM 512 O O . LEU A 1 67 ? 16.046 -6.639 -18.252 1.00 94.31 67 LEU A O 1
ATOM 516 N N . PHE A 1 68 ? 15.155 -6.000 -16.294 1.00 94.69 68 PHE A N 1
ATOM 517 C CA . PHE A 1 68 ? 14.981 -4.599 -16.676 1.00 94.69 68 PHE A CA 1
ATOM 518 C C . PHE A 1 68 ? 16.297 -3.947 -17.128 1.00 94.69 68 PHE A C 1
ATOM 520 O O . PHE A 1 68 ? 16.353 -3.348 -18.204 1.00 94.69 68 PHE A O 1
ATOM 527 N N . TYR A 1 69 ? 17.378 -4.109 -16.358 1.00 92.06 69 TYR A N 1
ATOM 528 C CA . TYR A 1 69 ? 18.688 -3.586 -16.756 1.00 92.06 69 TYR A CA 1
ATOM 529 C C . TYR A 1 69 ? 19.254 -4.301 -17.982 1.00 92.06 69 TYR A C 1
ATOM 531 O O . TYR A 1 69 ? 19.877 -3.659 -18.826 1.00 92.06 69 TYR A O 1
ATOM 539 N N . LYS A 1 70 ? 19.010 -5.608 -18.129 1.00 92.44 70 LYS A N 1
ATOM 540 C CA . LYS A 1 70 ? 19.421 -6.355 -19.321 1.00 92.44 70 LYS A CA 1
ATOM 541 C C . LYS A 1 70 ? 18.710 -5.847 -20.578 1.00 92.44 70 LYS A C 1
ATOM 543 O O . LYS A 1 70 ? 19.374 -5.678 -21.594 1.00 92.44 70 LYS A O 1
ATOM 548 N N . ILE A 1 71 ? 17.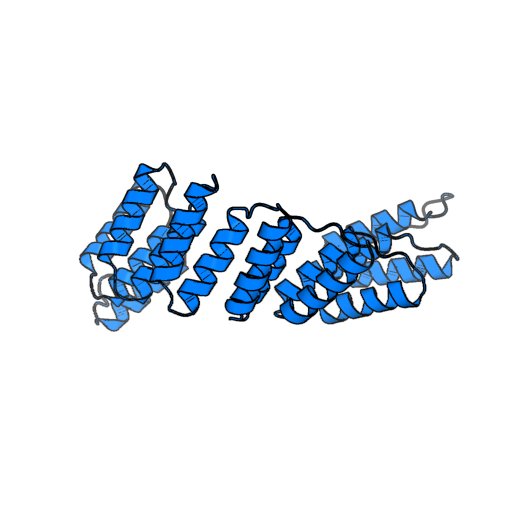408 -5.566 -20.515 1.00 91.19 71 ILE A N 1
ATOM 549 C CA . ILE A 1 71 ? 16.640 -4.972 -21.624 1.00 91.19 71 ILE A CA 1
ATOM 550 C C . ILE A 1 71 ? 17.271 -3.632 -22.023 1.00 91.19 71 ILE A C 1
ATOM 552 O O . ILE A 1 71 ? 17.637 -3.450 -23.182 1.00 91.19 71 ILE A O 1
ATOM 556 N N . ALA A 1 72 ? 17.491 -2.744 -21.049 1.00 88.50 72 ALA A N 1
ATOM 557 C CA . ALA A 1 72 ? 18.065 -1.422 -21.296 1.00 88.50 72 ALA A CA 1
ATOM 558 C C . ALA A 1 72 ? 19.493 -1.481 -21.877 1.00 88.50 72 ALA A C 1
ATOM 560 O O . ALA A 1 72 ? 19.798 -0.775 -22.835 1.00 88.50 72 ALA A O 1
ATOM 561 N N . ASN A 1 73 ? 20.360 -2.344 -21.338 1.00 90.25 73 ASN A N 1
ATOM 562 C CA . ASN A 1 73 ? 21.758 -2.463 -21.772 1.00 90.25 73 ASN A CA 1
ATOM 563 C C . ASN A 1 73 ? 21.914 -3.100 -23.160 1.00 90.25 73 ASN A C 1
ATOM 565 O O . ASN A 1 73 ? 22.919 -2.858 -23.820 1.00 90.25 73 ASN A O 1
ATOM 569 N N . ASN A 1 74 ? 20.939 -3.896 -23.609 1.00 88.12 74 ASN A N 1
ATOM 570 C CA . ASN A 1 74 ? 20.923 -4.465 -24.961 1.00 88.12 74 ASN A CA 1
ATOM 571 C C . ASN A 1 74 ? 20.225 -3.549 -25.986 1.00 88.12 74 ASN A C 1
ATOM 573 O O . ASN A 1 74 ? 19.992 -3.965 -27.114 1.00 88.12 74 ASN A O 1
ATOM 577 N N . GLY A 1 75 ? 19.889 -2.307 -25.616 1.00 83.75 75 GLY A N 1
ATOM 578 C CA . GLY A 1 75 ? 19.324 -1.314 -26.536 1.00 83.75 75 GLY A CA 1
ATOM 579 C C . GLY A 1 75 ? 17.821 -1.446 -26.796 1.00 83.75 75 GLY A C 1
ATOM 580 O O . GLY A 1 75 ? 17.280 -0.686 -27.598 1.00 83.75 75 GLY A O 1
ATOM 581 N N . TYR A 1 76 ? 17.122 -2.353 -26.108 1.00 85.19 76 TYR A N 1
ATOM 582 C CA . TYR A 1 76 ? 15.668 -2.464 -26.210 1.00 85.19 76 TYR A CA 1
ATOM 583 C C . TYR A 1 76 ? 14.977 -1.303 -25.480 1.00 85.19 76 TYR A C 1
ATOM 585 O O . TYR A 1 76 ? 15.415 -0.845 -24.420 1.00 85.19 76 TYR A O 1
ATOM 593 N N . SER A 1 77 ? 13.864 -0.818 -26.035 1.00 80.06 77 SER A N 1
ATOM 594 C CA . SER A 1 77 ? 13.133 0.313 -25.465 1.00 80.06 77 SER A CA 1
ATOM 595 C C . SER A 1 77 ? 12.302 -0.099 -24.244 1.00 80.06 77 SER A C 1
ATOM 597 O O . SER A 1 77 ? 11.373 -0.902 -24.318 1.00 80.06 77 SER A O 1
ATOM 599 N N . CYS A 1 78 ? 12.605 0.505 -23.094 1.00 85.94 78 CYS A N 1
ATOM 600 C CA . CYS A 1 78 ? 11.723 0.464 -21.931 1.00 85.94 78 CYS A CA 1
ATOM 601 C C . CYS A 1 78 ? 10.648 1.546 -22.083 1.00 85.94 78 CYS A C 1
ATOM 603 O O . CYS A 1 78 ? 10.969 2.736 -22.106 1.00 85.94 78 CYS A O 1
ATOM 605 N N . ASN A 1 79 ? 9.387 1.131 -22.184 1.00 83.69 79 ASN A N 1
ATOM 606 C CA . ASN A 1 79 ? 8.237 2.032 -22.223 1.00 83.69 79 ASN A CA 1
ATOM 607 C C . ASN A 1 79 ? 7.674 2.289 -20.812 1.00 83.69 79 ASN A C 1
ATOM 609 O O . ASN A 1 79 ? 8.141 1.723 -19.819 1.00 83.69 79 ASN A O 1
ATOM 613 N N . GLU A 1 80 ? 6.645 3.132 -20.732 1.00 85.00 80 GLU A N 1
ATOM 614 C CA . GLU A 1 80 ? 5.974 3.506 -19.482 1.00 85.00 80 GLU A CA 1
ATOM 615 C C . GLU A 1 80 ? 5.518 2.281 -18.664 1.00 85.00 80 GLU A C 1
ATOM 617 O O . GLU A 1 80 ? 5.707 2.228 -17.447 1.00 85.00 80 GLU A O 1
ATOM 622 N N . VAL A 1 81 ? 4.991 1.252 -19.343 1.00 86.62 81 VAL A N 1
ATOM 623 C CA . VAL A 1 81 ? 4.511 0.007 -18.721 1.00 86.62 81 VAL A CA 1
ATOM 624 C C . VAL A 1 81 ? 5.656 -0.741 -18.040 1.00 86.62 81 VAL A C 1
ATOM 626 O O . VAL A 1 81 ? 5.512 -1.171 -16.895 1.00 86.62 81 VAL A O 1
ATOM 629 N N . THR A 1 82 ? 6.809 -0.858 -18.703 1.00 89.94 82 THR A N 1
ATOM 630 C CA . THR A 1 82 ? 8.005 -1.505 -18.148 1.00 89.94 82 THR A CA 1
ATOM 631 C C . THR A 1 82 ? 8.457 -0.823 -16.853 1.00 89.94 82 THR A C 1
ATOM 633 O O . THR A 1 82 ? 8.662 -1.501 -15.844 1.00 89.94 82 THR A O 1
ATOM 636 N N . PHE A 1 83 ? 8.550 0.512 -16.838 1.00 91.12 83 PHE A N 1
ATOM 637 C CA . PHE A 1 83 ? 8.916 1.252 -15.624 1.00 91.12 83 PHE A CA 1
ATOM 638 C C . PHE A 1 83 ? 7.882 1.081 -14.506 1.00 91.12 83 PHE A C 1
ATOM 640 O O . PHE A 1 83 ? 8.263 0.807 -13.367 1.00 91.12 83 PHE A O 1
ATOM 647 N N . ALA A 1 84 ? 6.586 1.186 -14.818 1.00 90.12 84 ALA A N 1
ATOM 648 C CA . ALA A 1 84 ? 5.516 1.032 -13.834 1.00 90.12 84 ALA A CA 1
ATOM 649 C C . ALA A 1 84 ? 5.526 -0.358 -13.171 1.00 90.12 84 ALA A C 1
ATOM 651 O O . ALA A 1 84 ? 5.388 -0.465 -11.950 1.00 90.12 84 ALA A O 1
ATOM 652 N N . VAL A 1 85 ? 5.750 -1.423 -13.952 1.00 92.12 85 VAL A N 1
ATOM 653 C CA . VAL A 1 85 ? 5.860 -2.799 -13.437 1.00 92.12 85 VAL A CA 1
ATOM 654 C C . VAL A 1 85 ? 7.048 -2.943 -12.488 1.00 92.12 85 VAL A C 1
ATOM 656 O O . VAL A 1 85 ? 6.892 -3.487 -11.393 1.00 92.12 85 VAL A O 1
ATOM 659 N N . VAL A 1 86 ? 8.223 -2.434 -12.869 1.00 94.62 86 VAL A N 1
ATOM 660 C CA . VAL A 1 86 ? 9.438 -2.544 -12.047 1.00 94.62 86 VAL A CA 1
ATOM 661 C C . VAL A 1 86 ? 9.307 -1.732 -10.758 1.00 94.62 86 VAL A C 1
ATOM 663 O O . VAL A 1 86 ? 9.616 -2.251 -9.685 1.00 94.62 86 VAL A O 1
ATOM 666 N N . ILE A 1 87 ? 8.782 -0.504 -10.831 1.00 94.56 87 ILE A N 1
ATOM 667 C CA . ILE A 1 87 ? 8.502 0.340 -9.657 1.00 94.56 87 ILE A CA 1
ATOM 668 C C . ILE A 1 87 ? 7.553 -0.382 -8.693 1.00 94.56 87 ILE A C 1
ATOM 670 O O . ILE A 1 87 ? 7.860 -0.505 -7.507 1.00 94.56 87 ILE A O 1
ATOM 674 N N . ASN A 1 88 ? 6.445 -0.926 -9.201 1.00 91.75 88 ASN A N 1
ATOM 675 C CA . ASN A 1 88 ? 5.492 -1.682 -8.391 1.00 91.75 88 ASN A CA 1
ATOM 676 C C . ASN A 1 88 ? 6.138 -2.923 -7.751 1.00 91.75 88 ASN A C 1
ATOM 678 O O . ASN A 1 88 ? 5.938 -3.183 -6.565 1.00 91.75 88 ASN A O 1
ATOM 682 N N . SER A 1 89 ? 6.956 -3.666 -8.505 1.00 93.56 89 SER A N 1
ATOM 683 C CA . SER A 1 89 ? 7.682 -4.829 -7.982 1.00 93.56 89 SER A CA 1
ATOM 684 C C . SER A 1 89 ? 8.635 -4.448 -6.847 1.00 93.56 89 SER A C 1
ATOM 686 O O . SER A 1 89 ? 8.680 -5.128 -5.824 1.00 93.56 89 SER A O 1
ATOM 688 N N . LEU A 1 90 ? 9.373 -3.345 -6.999 1.00 94.75 90 LEU A N 1
ATOM 689 C CA . LEU A 1 90 ? 10.296 -2.846 -5.979 1.00 94.75 90 LEU A CA 1
ATOM 690 C C . LEU A 1 90 ? 9.560 -2.410 -4.707 1.00 94.75 90 LEU A C 1
ATOM 692 O O . LEU A 1 90 ? 9.989 -2.770 -3.611 1.00 94.75 90 LEU A O 1
ATOM 696 N N . CYS A 1 91 ? 8.438 -1.698 -4.835 1.00 92.38 91 CYS A N 1
ATOM 697 C CA . CYS A 1 91 ? 7.626 -1.291 -3.685 1.00 92.38 91 CYS A CA 1
ATOM 698 C C . CYS A 1 91 ? 7.032 -2.490 -2.933 1.00 92.38 91 CYS A C 1
ATOM 700 O O . CYS A 1 91 ? 7.045 -2.508 -1.704 1.00 92.38 91 CYS A O 1
ATOM 702 N N . LYS A 1 92 ? 6.577 -3.529 -3.648 1.00 89.06 92 LYS A N 1
ATOM 703 C CA . LYS A 1 92 ? 6.069 -4.769 -3.031 1.00 89.06 92 LYS A CA 1
ATOM 704 C C . LYS A 1 92 ? 7.131 -5.551 -2.255 1.00 89.06 92 LYS A C 1
ATOM 706 O O . LYS A 1 92 ? 6.779 -6.312 -1.361 1.00 89.06 92 LYS A O 1
ATOM 711 N N . SER A 1 93 ? 8.410 -5.380 -2.582 1.00 89.56 93 SER A N 1
ATOM 712 C CA . SER A 1 93 ? 9.527 -6.086 -1.940 1.00 89.56 93 SER A CA 1
ATOM 713 C C . SER A 1 93 ? 10.388 -5.181 -1.059 1.00 89.56 93 SER A C 1
ATOM 715 O O . SER A 1 93 ? 11.595 -5.408 -0.979 1.00 89.56 93 SER A O 1
ATOM 717 N N . THR A 1 94 ? 9.791 -4.146 -0.452 1.00 89.38 94 THR A N 1
ATOM 718 C CA . THR A 1 94 ? 10.460 -3.230 0.496 1.00 89.38 94 THR A CA 1
ATOM 719 C C . THR A 1 94 ? 11.769 -2.644 -0.054 1.00 89.38 94 THR A C 1
ATOM 721 O O . THR A 1 94 ? 12.802 -2.617 0.619 1.00 89.38 94 THR A O 1
ATOM 724 N N . LYS A 1 95 ? 11.744 -2.236 -1.331 1.00 93.31 95 LYS A N 1
ATOM 725 C CA . LYS A 1 95 ? 12.829 -1.531 -2.035 1.00 93.31 95 LYS A CA 1
ATOM 726 C C . LYS A 1 95 ? 12.341 -0.195 -2.620 1.00 93.31 95 LYS A C 1
ATOM 728 O O . LYS A 1 95 ? 12.809 0.234 -3.680 1.00 93.31 95 LYS A O 1
ATOM 733 N N . ALA A 1 96 ? 11.427 0.493 -1.943 1.00 94.62 96 ALA A N 1
ATOM 734 C CA . ALA A 1 96 ? 10.819 1.757 -2.362 1.00 94.62 96 ALA A CA 1
ATOM 735 C C . ALA A 1 96 ? 11.852 2.879 -2.564 1.00 94.62 96 ALA A C 1
ATOM 737 O O . ALA A 1 96 ? 11.675 3.737 -3.424 1.00 94.62 96 ALA A O 1
ATOM 738 N N . GLY A 1 97 ? 12.989 2.848 -1.856 1.00 94.06 97 GLY A N 1
ATOM 739 C CA . GLY A 1 97 ? 14.109 3.762 -2.129 1.00 94.06 97 GLY A CA 1
ATOM 740 C C . GLY A 1 97 ? 14.716 3.610 -3.527 1.00 94.06 97 GLY A C 1
ATOM 741 O O . GLY A 1 97 ? 15.051 4.609 -4.162 1.00 94.06 97 GLY A O 1
ATOM 742 N N . ILE A 1 98 ? 14.834 2.375 -4.025 1.00 94.56 98 ILE A N 1
ATOM 743 C CA . ILE A 1 98 ? 15.286 2.109 -5.398 1.00 94.56 98 ILE A CA 1
ATOM 744 C C . ILE A 1 98 ? 14.182 2.510 -6.378 1.00 94.56 98 ILE A C 1
ATOM 746 O O . ILE A 1 98 ? 14.473 3.164 -7.377 1.00 94.56 98 ILE A O 1
ATOM 750 N N . ALA A 1 99 ? 12.924 2.191 -6.057 1.00 96.19 99 ALA A N 1
ATOM 751 C CA . ALA A 1 99 ? 11.768 2.573 -6.866 1.00 96.19 99 ALA A CA 1
ATOM 752 C C . ALA A 1 99 ? 11.692 4.096 -7.074 1.00 96.19 99 ALA A C 1
ATOM 754 O O . ALA A 1 99 ? 11.526 4.551 -8.201 1.00 96.19 99 ALA A O 1
ATOM 755 N N . LEU A 1 100 ? 11.909 4.882 -6.015 1.00 96.88 100 LEU A N 1
ATOM 756 C CA . LEU A 1 100 ? 11.928 6.344 -6.064 1.00 96.88 100 LEU A CA 1
ATOM 757 C C . LEU A 1 100 ? 13.072 6.891 -6.931 1.00 96.88 100 LEU A C 1
ATOM 759 O O . LEU A 1 100 ? 12.863 7.809 -7.723 1.00 96.88 100 LEU A O 1
ATOM 763 N N . LYS A 1 101 ? 14.282 6.328 -6.810 1.00 95.88 101 LYS A N 1
ATOM 764 C CA . LYS A 1 101 ? 15.420 6.719 -7.660 1.00 95.88 101 LYS A CA 1
ATOM 765 C C . LYS A 1 101 ? 15.144 6.415 -9.132 1.00 95.88 101 LYS A C 1
ATOM 767 O O . LYS A 1 101 ? 15.403 7.259 -9.985 1.00 95.88 101 LYS A O 1
ATOM 772 N N . LEU A 1 102 ? 14.598 5.231 -9.415 1.00 94.94 102 LEU A N 1
ATOM 773 C CA . LEU A 1 102 ? 14.232 4.818 -10.768 1.00 94.94 102 LEU A CA 1
ATOM 774 C C . LEU A 1 102 ? 13.137 5.719 -11.348 1.00 94.94 102 LEU A C 1
ATOM 776 O O . LEU A 1 102 ? 13.265 6.163 -12.483 1.00 94.94 102 LEU A O 1
ATOM 780 N N . PHE A 1 103 ? 12.106 6.024 -10.558 1.00 95.94 103 PHE A N 1
ATOM 781 C CA . PHE A 1 103 ? 11.034 6.945 -10.922 1.00 95.94 103 PHE A CA 1
ATOM 782 C C . PHE A 1 103 ? 11.585 8.314 -11.329 1.00 95.94 103 PHE A C 1
ATOM 784 O O . PHE A 1 103 ? 11.356 8.745 -12.455 1.00 95.94 103 PHE A O 1
ATOM 791 N N . ARG A 1 104 ? 12.384 8.959 -10.471 1.00 95.62 104 ARG A N 1
ATOM 792 C CA . ARG A 1 104 ? 12.955 10.286 -10.760 1.00 95.62 104 ARG A CA 1
ATOM 793 C C . ARG A 1 104 ? 13.832 10.288 -12.012 1.00 95.62 104 ARG A C 1
ATOM 795 O O . ARG A 1 104 ? 13.654 11.145 -12.869 1.00 95.62 104 ARG A O 1
ATOM 802 N N . ALA A 1 105 ? 14.707 9.292 -12.157 1.00 93.69 105 ALA A N 1
ATOM 803 C CA . ALA A 1 105 ? 15.560 9.165 -13.338 1.00 93.69 105 ALA A CA 1
ATOM 804 C C . ALA A 1 105 ? 14.758 8.914 -14.630 1.00 93.69 105 ALA A C 1
ATOM 806 O O . ALA A 1 105 ? 15.165 9.350 -15.707 1.00 93.69 105 ALA A O 1
ATOM 807 N N . ALA A 1 106 ? 13.632 8.198 -14.545 1.00 93.00 106 ALA A N 1
ATOM 808 C CA . ALA A 1 106 ? 12.757 7.951 -15.688 1.00 93.00 106 ALA A CA 1
ATOM 809 C C . ALA A 1 106 ? 11.980 9.209 -16.100 1.00 93.00 106 ALA A C 1
ATOM 811 O O . ALA A 1 106 ? 11.829 9.458 -17.293 1.00 93.00 106 ALA A O 1
ATOM 812 N N . VAL A 1 107 ? 11.532 10.010 -15.130 1.00 93.81 107 VAL A N 1
ATOM 813 C CA . VAL A 1 107 ? 10.844 11.287 -15.372 1.00 93.81 107 VAL A CA 1
ATOM 814 C C . VAL A 1 107 ? 11.799 12.317 -15.979 1.00 93.81 107 VAL A C 1
ATOM 816 O O . VAL A 1 107 ? 11.464 12.934 -16.982 1.00 93.81 107 VAL A O 1
ATOM 819 N N . GLU A 1 108 ? 13.015 12.448 -15.440 1.00 93.88 108 GLU A N 1
ATOM 820 C CA . GLU A 1 108 ? 14.045 13.367 -15.955 1.00 93.88 108 GLU A CA 1
ATOM 821 C C . GLU A 1 108 ? 14.404 13.092 -17.425 1.00 93.88 108 GLU A C 1
ATOM 823 O O . GLU A 1 108 ? 14.677 14.011 -18.193 1.00 93.88 108 GLU A O 1
ATOM 828 N N . LYS A 1 109 ? 14.373 11.818 -17.834 1.00 91.12 109 LYS A N 1
ATOM 829 C CA . LYS A 1 109 ? 14.673 11.376 -19.205 1.00 91.12 109 LYS A CA 1
ATOM 830 C C . LYS A 1 109 ? 13.443 11.276 -20.113 1.00 91.12 109 LYS A C 1
ATOM 832 O O . LYS A 1 109 ? 13.550 10.668 -21.180 1.00 91.12 109 LYS A O 1
ATOM 837 N N . ASP A 1 110 ? 12.293 11.790 -19.677 1.00 89.38 110 ASP A N 1
ATOM 838 C CA . ASP A 1 110 ? 11.016 11.736 -20.403 1.00 89.38 110 ASP A CA 1
ATOM 839 C C . ASP A 1 110 ? 10.607 10.302 -20.820 1.00 89.38 110 ASP A C 1
ATOM 841 O O . ASP A 1 110 ? 10.058 10.045 -21.890 1.00 89.38 110 ASP A O 1
ATOM 845 N N . LYS A 1 111 ? 10.940 9.308 -19.982 1.00 88.69 111 LYS A N 1
ATOM 846 C CA . LYS A 1 111 ? 10.603 7.885 -20.194 1.00 88.69 111 LYS A CA 1
ATOM 847 C C . LYS A 1 111 ? 9.338 7.445 -19.468 1.00 88.69 111 LYS A C 1
ATOM 849 O O . LYS A 1 111 ? 8.811 6.370 -19.751 1.00 88.69 111 LYS A O 1
ATOM 854 N N . LEU A 1 112 ? 8.888 8.238 -18.505 1.00 90.56 112 LEU A N 1
ATOM 855 C CA . LEU A 1 112 ? 7.761 7.925 -17.642 1.00 90.56 112 LEU A CA 1
ATOM 856 C C . LEU A 1 112 ? 7.018 9.213 -17.324 1.00 90.56 112 LEU A C 1
ATOM 858 O O . LEU A 1 112 ? 7.593 10.125 -16.731 1.00 90.56 112 LEU A O 1
ATOM 862 N N . LYS A 1 113 ? 5.733 9.266 -17.670 1.00 91.56 113 LYS A N 1
ATOM 863 C CA . LYS A 1 113 ? 4.872 10.372 -17.267 1.00 91.56 113 LYS A CA 1
ATOM 864 C C . LYS A 1 113 ? 4.408 10.146 -15.824 1.00 91.56 113 LYS A C 1
ATOM 866 O O . LYS A 1 113 ? 3.773 9.124 -15.551 1.00 91.56 113 LYS A O 1
ATOM 871 N N . PRO A 1 114 ? 4.691 11.066 -14.886 1.00 93.38 114 PRO A N 1
ATOM 872 C CA . PRO A 1 114 ? 4.175 10.953 -13.531 1.00 93.38 114 PRO A CA 1
ATOM 873 C C . PRO A 1 114 ? 2.646 10.904 -13.521 1.00 93.38 114 PRO A C 1
ATOM 875 O O . PRO A 1 114 ? 1.979 11.705 -14.176 1.00 93.38 114 PRO A O 1
ATOM 878 N N . ASN A 1 115 ? 2.084 9.974 -12.754 1.00 93.38 115 ASN A N 1
ATOM 879 C CA . ASN A 1 115 ? 0.646 9.867 -12.541 1.00 93.38 115 ASN A CA 1
ATOM 880 C C . ASN A 1 115 ? 0.350 9.453 -11.094 1.00 93.38 115 ASN A C 1
ATOM 882 O O . ASN A 1 115 ? 1.246 9.029 -10.358 1.00 93.38 115 ASN A O 1
ATOM 886 N N . VAL A 1 116 ? -0.919 9.584 -10.695 1.00 95.69 116 VAL A N 1
ATOM 887 C CA . VAL A 1 116 ? -1.377 9.275 -9.333 1.00 95.69 116 VAL A CA 1
ATOM 888 C C . VAL A 1 116 ? -0.965 7.868 -8.907 1.00 95.69 116 VAL A C 1
ATOM 890 O O . VAL A 1 116 ? -0.371 7.715 -7.850 1.00 95.69 116 VAL A O 1
ATOM 893 N N . THR A 1 117 ? -1.161 6.858 -9.755 1.00 94.12 117 THR A N 1
ATOM 894 C CA . THR A 1 117 ? -0.879 5.454 -9.431 1.00 94.12 117 THR A CA 1
ATOM 895 C C . THR A 1 117 ? 0.589 5.211 -9.084 1.00 94.12 117 THR A C 1
ATOM 897 O O . THR A 1 117 ? 0.879 4.504 -8.116 1.00 94.12 117 THR A O 1
ATOM 900 N N . ILE A 1 118 ? 1.524 5.795 -9.837 1.00 94.38 118 ILE A N 1
ATOM 901 C CA . ILE A 1 118 ? 2.963 5.628 -9.586 1.00 94.38 118 ILE A CA 1
ATOM 902 C C . ILE A 1 118 ? 3.355 6.303 -8.267 1.00 94.38 118 ILE A C 1
ATOM 904 O O . ILE A 1 118 ? 3.982 5.660 -7.422 1.00 94.38 118 ILE A O 1
ATOM 908 N N . TYR A 1 119 ? 2.933 7.556 -8.058 1.00 97.38 119 TYR A N 1
ATOM 909 C CA . TYR A 1 119 ? 3.187 8.276 -6.807 1.00 97.38 119 TYR A CA 1
ATOM 910 C C . TYR A 1 119 ? 2.617 7.524 -5.605 1.00 97.38 119 TYR A C 1
ATOM 912 O O . TYR A 1 119 ? 3.354 7.211 -4.672 1.00 97.38 119 TYR A O 1
ATOM 920 N N . SER A 1 120 ? 1.336 7.161 -5.668 1.00 97.31 120 SER A N 1
ATOM 921 C CA . SER A 1 120 ? 0.635 6.359 -4.667 1.00 97.31 120 SER A CA 1
ATOM 922 C C . SER A 1 120 ? 1.399 5.085 -4.297 1.00 97.31 120 SER A C 1
ATOM 924 O O . SER A 1 120 ? 1.576 4.792 -3.119 1.00 97.31 120 SER A O 1
ATOM 926 N N . THR A 1 121 ? 1.888 4.340 -5.294 1.00 95.94 121 THR A N 1
ATOM 927 C CA . THR A 1 121 ? 2.596 3.065 -5.085 1.00 95.94 121 THR A CA 1
ATOM 928 C C . THR A 1 121 ? 3.934 3.259 -4.368 1.00 95.94 121 THR A C 1
ATOM 930 O O . THR A 1 121 ? 4.308 2.458 -3.509 1.00 95.94 121 THR A O 1
ATOM 933 N N . ILE A 1 122 ? 4.675 4.319 -4.702 1.00 98.12 122 ILE A N 1
ATOM 934 C CA . ILE A 1 122 ? 5.953 4.625 -4.045 1.00 98.12 122 ILE A CA 1
ATOM 935 C C . ILE A 1 122 ? 5.717 5.167 -2.632 1.00 98.12 122 ILE A C 1
ATOM 937 O O . ILE A 1 122 ? 6.401 4.731 -1.708 1.00 98.12 122 ILE A O 1
ATOM 941 N N . ILE A 1 123 ? 4.729 6.049 -2.445 1.00 98.44 123 ILE A N 1
ATOM 942 C CA . ILE A 1 123 ? 4.310 6.564 -1.131 1.00 98.44 123 ILE A CA 1
ATOM 943 C C . ILE A 1 123 ? 3.941 5.406 -0.196 1.00 98.44 123 ILE A C 1
ATOM 945 O O . ILE A 1 123 ? 4.440 5.343 0.926 1.00 98.44 123 ILE A O 1
ATOM 949 N N . ASP A 1 124 ? 3.138 4.453 -0.672 1.00 97.50 124 ASP A N 1
ATOM 950 C CA . ASP A 1 124 ? 2.771 3.253 0.083 1.00 97.50 124 ASP A CA 1
ATOM 951 C C . ASP A 1 124 ? 3.988 2.407 0.474 1.00 97.50 124 ASP A C 1
ATOM 953 O O . ASP A 1 124 ? 4.148 2.047 1.642 1.00 97.50 124 ASP A O 1
ATOM 957 N N . GLY A 1 125 ? 4.885 2.145 -0.482 1.00 97.06 125 GLY A N 1
ATOM 958 C CA . GLY A 1 125 ? 6.131 1.424 -0.221 1.00 97.06 125 GLY A CA 1
ATOM 959 C C . GLY A 1 125 ? 7.002 2.114 0.836 1.00 97.06 125 GLY A C 1
ATOM 960 O O . GLY A 1 125 ? 7.489 1.459 1.756 1.00 97.06 125 GLY A O 1
ATOM 961 N N . LEU A 1 126 ? 7.147 3.440 0.758 1.00 98.06 126 LEU A N 1
ATOM 962 C CA . LEU A 1 126 ? 7.902 4.230 1.737 1.00 98.06 126 LEU A CA 1
ATOM 963 C C . LEU A 1 126 ? 7.255 4.190 3.130 1.00 98.06 126 LEU A C 1
ATOM 965 O O . LEU A 1 126 ? 7.966 4.018 4.120 1.00 98.06 126 LEU A O 1
ATOM 969 N N . CYS A 1 127 ? 5.927 4.295 3.228 1.00 97.44 127 CYS A N 1
ATOM 970 C CA . CYS A 1 127 ? 5.217 4.163 4.504 1.00 97.44 127 CYS A CA 1
ATOM 971 C C . CYS A 1 127 ? 5.394 2.770 5.124 1.00 97.44 127 CYS A C 1
ATOM 973 O O . CYS A 1 127 ? 5.642 2.671 6.325 1.00 97.44 127 CYS A O 1
ATOM 975 N N . LYS A 1 128 ? 5.338 1.703 4.317 1.00 94.75 128 LYS A N 1
ATOM 976 C CA . LYS A 1 128 ? 5.586 0.320 4.770 1.00 94.75 128 LYS A CA 1
ATOM 977 C C . LYS A 1 128 ? 7.025 0.089 5.238 1.00 94.75 128 LYS A C 1
ATOM 979 O O . LYS A 1 128 ? 7.256 -0.740 6.110 1.00 94.75 128 LYS A O 1
ATOM 984 N N . GLU A 1 129 ? 7.977 0.848 4.705 1.00 94.81 129 GLU A N 1
ATOM 985 C CA . GLU A 1 129 ? 9.377 0.876 5.151 1.00 94.81 129 GLU A CA 1
ATOM 986 C C . GLU A 1 129 ? 9.618 1.794 6.366 1.00 94.81 129 GLU A C 1
ATOM 988 O O . GLU A 1 129 ? 10.767 2.030 6.733 1.00 94.81 129 GLU A O 1
ATOM 993 N N . ASN A 1 130 ? 8.567 2.347 6.989 1.00 94.69 130 ASN A N 1
ATOM 994 C CA . ASN A 1 130 ? 8.650 3.366 8.046 1.00 94.69 130 ASN A CA 1
ATOM 995 C C . ASN A 1 130 ? 9.399 4.650 7.630 1.00 94.69 130 ASN A C 1
ATOM 997 O O . ASN A 1 130 ? 9.817 5.449 8.469 1.00 94.69 130 ASN A O 1
ATOM 1001 N N . ARG A 1 131 ? 9.522 4.914 6.325 1.00 97.12 131 ARG A N 1
ATOM 1002 C CA . ARG A 1 131 ? 10.139 6.123 5.755 1.00 97.12 131 ARG A CA 1
ATOM 1003 C C . ARG A 1 131 ? 9.095 7.205 5.497 1.00 97.12 131 ARG A C 1
ATOM 1005 O O . ARG A 1 131 ? 9.026 7.802 4.426 1.00 97.12 131 ARG A O 1
ATOM 1012 N N . VAL A 1 132 ? 8.281 7.475 6.515 1.00 97.06 132 VAL A N 1
ATOM 1013 C CA . VAL A 1 132 ? 7.112 8.367 6.432 1.00 97.06 132 VAL A CA 1
ATOM 1014 C C . VAL A 1 132 ? 7.503 9.783 5.994 1.00 97.06 132 VAL A C 1
ATOM 1016 O O . VAL A 1 132 ? 6.811 10.385 5.183 1.00 97.06 132 VAL A O 1
ATOM 1019 N N . LYS A 1 133 ? 8.658 10.299 6.439 1.00 97.31 133 LYS A N 1
ATOM 1020 C CA . LYS A 1 133 ? 9.167 11.615 6.005 1.00 97.31 133 LYS A CA 1
ATOM 1021 C C . LYS A 1 133 ? 9.392 11.686 4.492 1.00 97.31 133 LYS A C 1
ATOM 1023 O O . LYS A 1 133 ? 8.956 12.640 3.854 1.00 97.31 133 LYS A O 1
ATOM 1028 N N . ASP A 1 134 ? 10.014 10.659 3.915 1.00 97.88 134 ASP A N 1
ATOM 1029 C CA . ASP A 1 134 ? 10.247 10.580 2.469 1.00 97.88 134 ASP A CA 1
ATOM 1030 C C . ASP A 1 134 ? 8.921 10.464 1.707 1.00 97.88 134 ASP A C 1
ATOM 1032 O O . ASP A 1 134 ? 8.767 11.064 0.644 1.00 97.88 134 ASP A O 1
ATOM 1036 N N . ALA A 1 135 ? 7.947 9.740 2.271 1.00 98.38 135 ALA A N 1
ATOM 1037 C CA . ALA A 1 135 ? 6.604 9.633 1.712 1.00 98.38 135 ALA A CA 1
ATOM 1038 C C . ALA A 1 135 ? 5.895 11.001 1.661 1.00 98.38 135 ALA A C 1
ATOM 1040 O O . ALA A 1 135 ? 5.311 11.343 0.635 1.00 98.38 135 ALA A O 1
ATOM 1041 N N . PHE A 1 136 ? 6.004 11.823 2.713 1.00 98.19 136 PHE A N 1
ATOM 1042 C CA . PHE A 1 136 ? 5.456 13.186 2.719 1.00 98.19 136 PHE A CA 1
ATOM 1043 C C . PHE A 1 136 ? 6.175 14.128 1.755 1.00 98.19 136 PHE A C 1
ATOM 1045 O O . PHE A 1 136 ? 5.512 14.905 1.071 1.00 98.19 136 PHE A O 1
ATOM 1052 N N . HIS A 1 137 ? 7.503 14.045 1.643 1.00 98.31 137 HIS A N 1
ATOM 1053 C CA . HIS A 1 137 ? 8.232 14.805 0.625 1.00 98.31 137 HIS A CA 1
ATOM 1054 C C . HIS A 1 137 ? 7.764 14.442 -0.787 1.00 98.31 137 HIS A C 1
ATOM 1056 O O . HIS A 1 137 ? 7.548 15.325 -1.614 1.00 98.31 137 HIS A O 1
ATOM 1062 N N . LEU A 1 138 ? 7.550 13.152 -1.053 1.00 98.38 138 LEU A N 1
ATOM 1063 C CA . LEU A 1 138 ? 7.039 12.695 -2.339 1.00 98.38 138 LEU A CA 1
ATOM 1064 C C . LEU A 1 138 ? 5.580 13.121 -2.577 1.00 98.38 138 LEU A C 1
ATOM 1066 O O . LEU A 1 138 ? 5.214 13.462 -3.696 1.00 98.38 138 LEU A O 1
ATOM 1070 N N . PHE A 1 139 ? 4.754 13.158 -1.532 1.00 98.31 139 PHE A N 1
ATOM 1071 C CA . PHE A 1 139 ? 3.383 13.671 -1.602 1.00 98.31 139 PHE A CA 1
ATOM 1072 C C . PHE A 1 139 ? 3.324 15.185 -1.879 1.00 98.31 139 PHE A C 1
ATOM 1074 O O . PHE A 1 139 ? 2.469 15.656 -2.634 1.00 98.31 139 PHE A O 1
ATOM 1081 N N . GLN A 1 140 ? 4.261 15.957 -1.321 1.00 97.88 140 GLN A N 1
ATOM 1082 C CA . GLN A 1 140 ? 4.427 17.377 -1.642 1.00 97.88 140 GLN A CA 1
ATOM 1083 C C . GLN A 1 140 ? 4.886 17.574 -3.092 1.00 97.88 140 GLN A C 1
ATOM 1085 O O . GLN A 1 140 ? 4.330 18.419 -3.787 1.00 97.88 140 GLN A O 1
ATOM 1090 N N . GLU A 1 141 ? 5.844 16.767 -3.565 1.00 97.69 141 GLU A N 1
ATOM 1091 C CA . GLU A 1 141 ? 6.291 16.754 -4.967 1.00 97.69 141 GLU A CA 1
ATOM 1092 C C . GLU A 1 141 ? 5.118 16.459 -5.920 1.00 97.69 141 GLU A C 1
ATOM 1094 O O . GLU A 1 141 ? 4.880 17.197 -6.874 1.00 97.69 141 GLU A O 1
ATOM 1099 N N . MET A 1 142 ? 4.326 15.430 -5.608 1.00 97.50 142 MET A N 1
ATOM 1100 C CA . MET A 1 142 ? 3.108 15.063 -6.335 1.00 97.50 142 MET A CA 1
ATOM 1101 C C . MET A 1 142 ? 2.112 16.231 -6.420 1.00 97.50 142 MET A C 1
ATOM 1103 O O . MET A 1 142 ? 1.611 16.540 -7.503 1.00 97.50 142 MET A O 1
ATOM 1107 N N . SER A 1 143 ? 1.870 16.911 -5.296 1.00 95.50 143 SER A N 1
ATOM 1108 C CA . SER A 1 143 ? 0.972 18.071 -5.230 1.00 95.50 143 SER A CA 1
ATOM 1109 C C . SER A 1 143 ? 1.514 19.270 -6.016 1.00 95.50 143 SER A C 1
ATOM 1111 O O . SER A 1 143 ? 0.752 19.939 -6.712 1.00 95.50 143 SER A O 1
ATOM 1113 N N . GLY A 1 144 ? 2.825 19.528 -5.947 1.00 96.44 144 GLY A N 1
ATOM 1114 C CA . GLY A 1 144 ? 3.500 20.587 -6.708 1.00 96.44 144 GLY A CA 1
ATOM 1115 C C . GLY A 1 144 ? 3.430 20.378 -8.223 1.00 96.44 144 GLY A C 1
ATOM 1116 O O . GLY A 1 144 ? 3.363 21.345 -8.975 1.00 96.44 144 GLY A O 1
ATOM 1117 N N . ASN A 1 145 ? 3.337 19.121 -8.659 1.00 95.00 145 ASN A N 1
ATOM 1118 C CA . ASN A 1 145 ? 3.105 18.744 -10.054 1.00 95.00 145 ASN A CA 1
ATOM 1119 C C . ASN A 1 145 ? 1.619 18.784 -10.465 1.00 95.00 145 ASN A C 1
ATOM 1121 O O . ASN A 1 145 ? 1.271 18.350 -11.562 1.00 95.00 145 ASN A O 1
ATOM 1125 N N . GLY A 1 146 ? 0.727 19.275 -9.597 1.00 95.25 146 GLY A N 1
ATOM 1126 C CA . GLY A 1 146 ? -0.708 19.377 -9.870 1.00 95.25 146 GLY A CA 1
ATOM 1127 C C . GLY A 1 146 ? -1.450 18.037 -9.870 1.00 95.25 146 GLY A C 1
ATOM 1128 O O . GLY A 1 146 ? -2.573 17.963 -10.365 1.00 95.25 146 GLY A O 1
ATOM 1129 N N . ILE A 1 147 ? -0.849 16.970 -9.332 1.00 96.38 147 ILE A N 1
ATOM 1130 C CA . ILE A 1 147 ? -1.468 15.642 -9.272 1.00 96.38 147 ILE A CA 1
ATOM 1131 C C . ILE A 1 147 ? -2.125 15.475 -7.901 1.00 96.38 147 ILE A C 1
ATOM 1133 O O . ILE A 1 147 ? -1.463 15.494 -6.867 1.00 96.38 147 ILE A O 1
ATOM 1137 N N . VAL A 1 148 ? -3.444 15.286 -7.887 1.00 94.69 148 VAL A N 1
ATOM 1138 C CA . VAL A 1 148 ? -4.212 15.107 -6.648 1.00 94.69 148 VAL A CA 1
ATOM 1139 C C . VAL A 1 148 ? -4.123 13.656 -6.170 1.00 94.69 148 VAL A C 1
ATOM 1141 O O . VAL A 1 148 ? -4.311 12.716 -6.946 1.00 94.69 148 VAL A O 1
ATOM 1144 N N . GLY A 1 149 ? -3.826 13.474 -4.881 1.00 96.50 149 GLY A N 1
ATOM 1145 C CA . GLY A 1 149 ? -3.844 12.170 -4.218 1.00 96.50 149 GLY A CA 1
ATOM 1146 C C . GLY A 1 149 ? -5.228 11.531 -4.254 1.00 96.50 149 GLY A C 1
ATOM 1147 O O . GLY A 1 149 ? -6.226 12.195 -4.014 1.00 96.50 149 GLY A O 1
ATOM 1148 N N . ASN A 1 150 ? -5.295 10.229 -4.525 1.00 97.31 150 ASN A N 1
ATOM 1149 C CA . ASN A 1 150 ? -6.529 9.453 -4.374 1.00 97.31 150 ASN A CA 1
ATOM 1150 C C . ASN A 1 150 ? -6.652 8.874 -2.950 1.00 97.31 150 ASN A C 1
ATOM 1152 O O . ASN A 1 150 ? -5.719 8.962 -2.150 1.00 97.31 150 ASN A O 1
ATOM 1156 N N . VAL A 1 151 ? -7.775 8.210 -2.653 1.00 98.00 151 VAL A N 1
ATOM 1157 C CA . VAL A 1 151 ? -8.018 7.571 -1.344 1.00 98.00 151 VAL A CA 1
ATOM 1158 C C . VAL A 1 151 ? -6.907 6.620 -0.912 1.00 98.00 151 VAL A C 1
ATOM 1160 O O . VAL A 1 151 ? -6.531 6.599 0.254 1.00 98.00 151 VAL A O 1
ATOM 1163 N N . PHE A 1 152 ? -6.311 5.892 -1.855 1.00 98.06 152 PHE A N 1
ATOM 1164 C CA . PHE A 1 152 ? -5.193 5.007 -1.559 1.00 98.06 152 PHE A CA 1
ATOM 1165 C C . PHE A 1 152 ? -3.962 5.788 -1.071 1.00 98.06 152 PHE A C 1
ATOM 1167 O O . PHE A 1 152 ? -3.357 5.408 -0.076 1.00 98.06 152 PHE A O 1
ATOM 1174 N N . THR A 1 153 ? -3.636 6.915 -1.710 1.00 98.31 153 THR A N 1
ATOM 1175 C CA . THR A 1 153 ? -2.506 7.782 -1.317 1.00 98.31 153 THR A CA 1
ATOM 1176 C C . THR A 1 153 ? -2.654 8.276 0.119 1.00 98.31 153 THR A C 1
ATOM 1178 O O . THR A 1 153 ? -1.722 8.163 0.917 1.00 98.31 153 THR A O 1
ATOM 1181 N N . TYR A 1 154 ? -3.839 8.794 0.450 1.00 98.56 154 TYR A N 1
ATOM 1182 C CA . TYR A 1 154 ? -4.145 9.276 1.793 1.00 98.56 154 TYR A CA 1
ATOM 1183 C C . TYR A 1 154 ? -4.110 8.138 2.812 1.00 98.56 154 TYR A C 1
ATOM 1185 O O . TYR A 1 154 ? -3.440 8.271 3.831 1.00 98.56 154 TYR A O 1
ATOM 1193 N N . ASN A 1 155 ? -4.727 6.992 2.514 1.00 98.62 155 ASN A N 1
ATOM 1194 C CA . ASN A 1 155 ? -4.714 5.830 3.404 1.00 98.62 155 ASN A CA 1
ATOM 1195 C C . ASN A 1 155 ? -3.289 5.347 3.705 1.00 98.62 155 ASN A C 1
ATOM 1197 O O . ASN A 1 155 ? -2.978 5.073 4.862 1.00 98.62 155 ASN A O 1
ATOM 1201 N N . SER A 1 156 ? -2.397 5.306 2.711 1.00 98.38 156 SER A N 1
ATOM 1202 C CA . SER A 1 156 ? -0.993 4.935 2.927 1.00 98.38 156 SER A CA 1
ATOM 1203 C C . SER A 1 156 ? -0.260 5.909 3.857 1.00 98.38 156 SER A C 1
ATOM 1205 O O . SER A 1 156 ? 0.480 5.475 4.742 1.00 98.38 156 SER A O 1
ATOM 1207 N N . LEU A 1 157 ? -0.464 7.221 3.701 1.00 98.62 157 LEU A N 1
ATOM 1208 C CA . LEU A 1 157 ? 0.150 8.237 4.566 1.00 98.62 157 LEU A CA 1
ATOM 1209 C C . LEU A 1 157 ? -0.439 8.226 5.984 1.00 98.62 157 LEU A C 1
ATOM 1211 O O . LEU A 1 157 ? 0.321 8.260 6.952 1.00 98.62 157 LEU A O 1
ATOM 1215 N N . ILE A 1 158 ? -1.766 8.125 6.111 1.00 98.62 158 ILE A N 1
ATOM 1216 C CA . ILE A 1 158 ? -2.478 8.004 7.394 1.00 98.62 158 ILE A CA 1
ATOM 1217 C C . ILE A 1 158 ? -1.973 6.764 8.139 1.00 98.62 158 ILE A C 1
ATOM 1219 O O . ILE A 1 158 ? -1.550 6.876 9.288 1.00 98.62 158 ILE A O 1
ATOM 1223 N N . GLN A 1 159 ? -1.911 5.605 7.475 1.00 98.25 159 GLN A N 1
ATOM 1224 C CA . GLN A 1 159 ? -1.375 4.378 8.069 1.00 98.25 159 GLN A CA 1
ATOM 1225 C C . GLN A 1 159 ? 0.087 4.544 8.501 1.00 98.25 159 GLN A C 1
ATOM 1227 O O . GLN A 1 159 ? 0.453 4.104 9.590 1.00 98.25 159 GLN A O 1
ATOM 1232 N N . GLY A 1 160 ? 0.925 5.187 7.679 1.00 98.06 160 GLY A N 1
ATOM 1233 C CA . GLY A 1 160 ? 2.318 5.476 8.027 1.00 98.06 160 GLY A CA 1
ATOM 1234 C C . GLY A 1 160 ? 2.447 6.350 9.281 1.00 98.06 160 GLY A C 1
ATOM 1235 O O . GLY A 1 160 ? 3.263 6.068 10.162 1.00 98.06 160 GLY A O 1
ATOM 1236 N N . LEU A 1 161 ? 1.608 7.380 9.410 1.00 98.31 161 LEU A N 1
ATOM 1237 C CA . LEU A 1 161 ? 1.548 8.219 10.608 1.00 98.31 161 LEU A CA 1
ATOM 1238 C C . LEU A 1 161 ? 1.082 7.429 11.837 1.00 98.31 161 LEU A C 1
ATOM 1240 O O . LEU A 1 161 ? 1.739 7.490 12.876 1.00 98.31 161 LEU A O 1
ATOM 1244 N N . CYS A 1 162 ? 0.017 6.635 11.718 1.00 97.25 162 CYS A N 1
ATOM 1245 C CA . CYS A 1 162 ? -0.469 5.764 12.792 1.00 97.25 162 CYS A CA 1
ATOM 1246 C C . CYS A 1 162 ? 0.612 4.778 13.265 1.00 97.25 162 CYS A C 1
ATOM 1248 O O . CYS A 1 162 ? 0.871 4.671 14.463 1.00 97.25 162 CYS A O 1
ATOM 1250 N N . ASN A 1 163 ? 1.315 4.129 12.332 1.00 94.12 163 ASN A N 1
ATOM 1251 C CA . ASN A 1 163 ? 2.392 3.178 12.635 1.00 94.12 163 ASN A CA 1
ATOM 1252 C C . ASN A 1 163 ? 3.592 3.826 13.339 1.00 94.12 163 ASN A C 1
ATOM 1254 O O . ASN A 1 163 ? 4.329 3.148 14.049 1.00 94.12 163 ASN A O 1
ATOM 1258 N N . THR A 1 164 ? 3.787 5.132 13.153 1.00 94.38 164 THR A N 1
ATOM 1259 C CA . THR A 1 164 ? 4.853 5.908 13.805 1.00 94.38 164 THR A CA 1
ATOM 1260 C C . THR A 1 164 ? 4.369 6.667 15.045 1.00 94.38 164 THR A C 1
ATOM 1262 O O . THR A 1 164 ? 5.090 7.520 15.560 1.00 94.38 164 THR A O 1
ATOM 1265 N N . GLY A 1 165 ? 3.160 6.371 15.542 1.00 93.00 165 GLY A N 1
ATOM 1266 C CA . GLY A 1 165 ? 2.591 6.981 16.750 1.00 93.00 165 GLY A CA 1
ATOM 1267 C C . GLY A 1 165 ? 2.097 8.422 16.568 1.00 93.00 165 GLY A C 1
ATOM 1268 O O . GLY A 1 165 ? 1.769 9.098 17.541 1.00 93.00 165 GLY A O 1
ATOM 1269 N N . GLN A 1 166 ? 2.014 8.919 15.333 1.00 95.88 166 GLN A N 1
ATOM 1270 C CA . GLN A 1 166 ? 1.635 10.298 15.010 1.00 95.88 166 GLN A CA 1
ATOM 1271 C C . GLN A 1 166 ? 0.124 10.435 14.753 1.00 95.88 166 GLN A C 1
ATOM 1273 O O . GLN A 1 166 ? -0.297 10.988 13.736 1.00 95.88 166 GLN A O 1
ATOM 1278 N N . LEU A 1 167 ? -0.708 9.953 15.686 1.00 95.62 167 LEU A N 1
ATOM 1279 C CA . LEU A 1 167 ? -2.171 9.901 15.527 1.00 95.62 167 LEU A CA 1
ATOM 1280 C C . LEU A 1 167 ? -2.799 11.269 15.210 1.00 95.62 167 LEU A C 1
ATOM 1282 O O . LEU A 1 167 ? -3.641 11.368 14.323 1.00 95.62 167 LEU A O 1
ATOM 1286 N N . LYS A 1 168 ? -2.345 12.345 15.865 1.00 95.62 168 LYS A N 1
ATOM 1287 C CA . LYS A 1 168 ? -2.831 13.709 15.580 1.00 95.62 168 LYS A CA 1
ATOM 1288 C C . LYS A 1 168 ? -2.617 14.102 14.117 1.00 95.62 168 LYS A C 1
ATOM 1290 O O . LYS A 1 168 ? -3.523 14.628 13.487 1.00 95.62 168 LYS A O 1
ATOM 1295 N N . GLY A 1 169 ? -1.439 13.798 13.568 1.00 97.19 169 GLY A N 1
ATOM 1296 C CA . GLY A 1 169 ? -1.149 14.054 12.159 1.00 97.19 169 GLY A CA 1
ATOM 1297 C C . GLY A 1 169 ? -2.030 13.219 11.231 1.00 97.19 169 GLY A C 1
ATOM 1298 O O . GLY A 1 169 ? -2.448 13.707 10.186 1.00 97.19 169 GLY A O 1
ATOM 1299 N N . ALA A 1 170 ? -2.329 11.972 11.612 1.00 97.69 170 ALA A N 1
ATOM 1300 C CA . ALA A 1 170 ? -3.191 11.088 10.832 1.00 97.69 170 ALA A CA 1
ATOM 1301 C C . ALA A 1 170 ? -4.628 11.632 10.750 1.00 97.69 170 ALA A C 1
ATOM 1303 O O . ALA A 1 170 ? -5.220 11.635 9.672 1.00 97.69 170 ALA A O 1
ATOM 1304 N N . LEU A 1 171 ? -5.152 12.161 11.862 1.00 96.00 171 LEU A N 1
ATOM 1305 C CA . LEU A 1 171 ? -6.456 12.828 11.916 1.00 96.00 171 LEU A CA 1
ATOM 1306 C C . LEU A 1 171 ? -6.485 14.097 11.055 1.00 96.00 171 LEU A C 1
ATOM 1308 O O . LEU A 1 171 ? -7.351 14.217 10.191 1.00 96.00 171 LEU A O 1
ATOM 1312 N N . THR A 1 172 ? -5.493 14.982 11.198 1.00 97.38 172 THR A N 1
ATOM 1313 C CA . THR A 1 172 ? -5.377 16.185 10.354 1.00 97.38 172 THR A CA 1
ATOM 1314 C C . THR A 1 172 ? -5.317 15.829 8.868 1.00 97.38 172 THR A C 1
ATOM 1316 O O . THR A 1 172 ? -5.948 16.481 8.040 1.00 97.38 172 THR A O 1
ATOM 1319 N N . LEU A 1 173 ? -4.590 14.771 8.501 1.00 97.50 173 LEU A N 1
ATOM 1320 C CA . LEU A 1 173 ? -4.514 14.339 7.109 1.00 97.50 173 LEU A CA 1
ATOM 1321 C C . LEU A 1 173 ? -5.847 13.758 6.601 1.00 97.50 173 LEU A C 1
ATOM 1323 O O . LEU A 1 173 ? -6.191 13.957 5.436 1.00 97.50 173 LEU A O 1
ATOM 1327 N N . SER A 1 174 ? -6.615 13.085 7.464 1.00 96.06 174 SER A N 1
ATOM 1328 C CA . SER A 1 174 ? -7.970 12.619 7.142 1.00 96.06 174 SER A CA 1
ATOM 1329 C C . SER A 1 174 ? -8.956 13.773 6.919 1.00 96.06 174 SER A C 1
ATOM 1331 O O . SER A 1 174 ? -9.887 13.629 6.128 1.00 96.06 174 SER A O 1
ATOM 1333 N N . GLU A 1 175 ? -8.775 14.910 7.589 1.00 95.19 175 GLU A N 1
ATOM 1334 C CA . GLU A 1 175 ? -9.566 16.126 7.355 1.00 95.19 175 GLU A CA 1
ATOM 1335 C C . GLU A 1 175 ? -9.167 16.793 6.032 1.00 95.19 175 GLU A C 1
ATOM 1337 O O . GLU A 1 175 ? -10.023 17.065 5.190 1.00 95.19 175 GLU A O 1
ATOM 1342 N N . GLN A 1 176 ? -7.863 16.946 5.779 1.00 95.25 176 GLN A N 1
ATOM 1343 C CA . GLN A 1 176 ? -7.343 17.490 4.515 1.00 95.25 176 GLN A CA 1
ATOM 1344 C C . GLN A 1 176 ? -7.785 16.680 3.292 1.00 95.25 176 GLN A C 1
ATOM 1346 O O . GLN A 1 176 ? -8.001 17.234 2.214 1.00 95.25 176 GLN A O 1
ATOM 1351 N N . MET A 1 177 ? -7.919 15.361 3.443 1.00 96.44 177 MET A N 1
ATOM 1352 C CA . MET A 1 177 ? -8.453 14.477 2.410 1.00 96.44 177 MET A CA 1
ATOM 1353 C C . MET A 1 177 ? -9.837 14.954 1.927 1.00 96.44 177 MET A C 1
ATOM 1355 O O . MET A 1 177 ? -10.065 15.055 0.719 1.00 96.44 177 MET A O 1
ATOM 1359 N N . LEU A 1 178 ? -10.718 15.345 2.855 1.00 93.75 178 LEU A N 1
ATOM 1360 C CA . LEU A 1 178 ? -12.053 15.867 2.549 1.00 93.75 178 LEU A CA 1
ATOM 1361 C C . LEU A 1 178 ? -12.010 17.243 1.891 1.00 93.75 178 LEU A C 1
ATOM 1363 O O . LEU A 1 178 ? -12.730 17.475 0.922 1.00 93.75 178 LEU A O 1
ATOM 1367 N N . GLU A 1 179 ? -11.145 18.135 2.374 1.00 94.19 179 GLU A N 1
ATOM 1368 C CA . GLU A 1 179 ? -10.950 19.467 1.782 1.00 94.19 179 GLU A CA 1
ATOM 1369 C C . GLU A 1 179 ? -10.482 19.389 0.322 1.00 94.19 179 GLU A C 1
ATOM 1371 O O . GLU A 1 179 ? -10.776 20.270 -0.487 1.00 94.19 179 GLU A O 1
ATOM 1376 N N . LYS A 1 180 ? -9.770 18.316 -0.038 1.00 93.31 180 LYS A N 1
ATOM 1377 C CA . LYS A 1 180 ? -9.336 18.026 -1.412 1.00 93.31 180 LYS A CA 1
ATOM 1378 C C . LYS A 1 180 ? -10.364 17.246 -2.235 1.00 93.31 180 LYS A C 1
ATOM 1380 O O . LYS A 1 180 ? -10.053 16.837 -3.351 1.00 93.31 180 LYS A O 1
ATOM 1385 N N . GLY A 1 181 ? -11.578 17.059 -1.718 1.00 94.50 181 GLY A N 1
ATOM 1386 C CA . GLY A 1 181 ? -12.661 16.364 -2.414 1.00 94.50 181 GLY A CA 1
ATOM 1387 C C . GLY A 1 181 ? -12.480 14.847 -2.481 1.00 94.50 181 GLY A C 1
ATOM 1388 O O . GLY A 1 181 ? -13.090 14.198 -3.327 1.00 94.50 181 GLY A O 1
ATOM 1389 N N . VAL A 1 182 ? -11.644 14.270 -1.614 1.00 96.44 182 VAL A N 1
ATOM 1390 C CA . VAL A 1 182 ? -11.435 12.824 -1.526 1.00 96.44 182 VAL A CA 1
ATOM 1391 C C . VAL A 1 182 ? -12.184 12.309 -0.296 1.00 96.44 182 VAL A C 1
ATOM 1393 O O . VAL A 1 182 ? -11.941 12.735 0.828 1.00 96.44 182 VAL A O 1
ATOM 1396 N N . SER A 1 183 ? -13.134 11.397 -0.486 1.00 95.62 183 SER A N 1
ATOM 1397 C CA . SER A 1 183 ? -13.938 10.868 0.622 1.00 95.62 183 SER A CA 1
ATOM 1398 C C . SER A 1 183 ? -13.231 9.698 1.324 1.00 95.62 183 SER A C 1
ATOM 1400 O O . SER A 1 183 ? -12.807 8.764 0.636 1.00 95.62 183 SER A O 1
ATOM 1402 N N . PRO A 1 184 ? -13.100 9.717 2.668 1.00 96.81 184 PRO A N 1
ATOM 1403 C CA . PRO A 1 184 ? -12.701 8.558 3.461 1.00 96.81 184 PRO A CA 1
ATOM 1404 C C . PRO A 1 184 ? -13.594 7.359 3.155 1.00 96.81 184 PRO A C 1
ATOM 1406 O O . PRO A 1 184 ? -14.808 7.519 3.034 1.00 96.81 184 PRO A O 1
ATOM 1409 N N . ASN A 1 185 ? -12.998 6.174 3.059 1.00 97.00 185 ASN A N 1
ATOM 1410 C CA . ASN A 1 185 ? -13.723 4.924 2.839 1.00 97.00 185 ASN A CA 1
ATOM 1411 C C . ASN A 1 185 ? -13.552 3.967 4.027 1.00 97.00 185 ASN A C 1
ATOM 1413 O O . ASN A 1 185 ? -12.829 4.268 4.980 1.00 97.00 185 ASN A O 1
ATOM 1417 N N . VAL A 1 186 ? -14.167 2.785 3.943 1.00 97.56 186 VAL A N 1
ATOM 1418 C CA . VAL A 1 186 ? -13.997 1.682 4.914 1.00 97.56 186 VAL A CA 1
ATOM 1419 C C . VAL A 1 186 ? -12.540 1.470 5.347 1.00 97.56 186 VAL A C 1
ATOM 1421 O O . VAL A 1 186 ? -12.264 1.317 6.535 1.00 97.56 186 VAL A O 1
ATOM 1424 N N . ILE A 1 187 ? -11.585 1.516 4.411 1.00 97.81 187 ILE A N 1
ATOM 1425 C CA . ILE A 1 187 ? -10.162 1.334 4.726 1.00 97.81 187 ILE A CA 1
ATOM 1426 C C . ILE A 1 187 ? -9.648 2.497 5.583 1.00 97.81 187 ILE A C 1
ATOM 1428 O O . ILE A 1 187 ? -8.972 2.249 6.577 1.00 97.81 187 ILE A O 1
ATOM 1432 N N . THR A 1 188 ? -9.985 3.747 5.252 1.00 98.12 188 THR A N 1
ATOM 1433 C CA . THR A 1 188 ? -9.596 4.925 6.048 1.00 98.12 188 THR A CA 1
ATOM 1434 C C . THR A 1 188 ? -10.080 4.805 7.493 1.00 98.12 188 THR A C 1
ATOM 1436 O O . THR A 1 188 ? -9.295 4.982 8.426 1.00 98.12 188 THR A O 1
ATOM 1439 N N . TYR A 1 189 ? -11.353 4.445 7.686 1.00 98.19 189 TYR A N 1
ATOM 1440 C CA . TYR A 1 189 ? -11.928 4.259 9.018 1.00 98.19 189 TYR A CA 1
ATOM 1441 C C . TYR A 1 189 ? -11.271 3.108 9.773 1.00 98.19 189 TYR A C 1
ATOM 1443 O O . TYR A 1 189 ? -10.908 3.287 10.931 1.00 98.19 189 TYR A O 1
ATOM 1451 N N . ASN A 1 190 ? -11.036 1.969 9.118 1.00 98.19 190 ASN A N 1
ATOM 1452 C CA . ASN A 1 190 ? -10.364 0.828 9.740 1.00 98.19 190 ASN A CA 1
ATOM 1453 C C . ASN A 1 190 ? -8.949 1.184 10.229 1.00 98.19 190 ASN A C 1
ATOM 1455 O O . ASN A 1 190 ? -8.578 0.784 11.330 1.00 98.19 190 ASN A O 1
ATOM 1459 N N . ILE A 1 191 ? -8.188 1.982 9.466 1.00 98.31 191 ILE A N 1
ATOM 1460 C CA . ILE A 1 191 ? -6.854 2.464 9.875 1.00 98.31 191 ILE A CA 1
ATOM 1461 C C . ILE A 1 191 ? -6.950 3.325 11.140 1.00 98.31 191 ILE A C 1
ATOM 1463 O O . ILE A 1 191 ? -6.199 3.125 12.098 1.00 98.31 191 ILE A O 1
ATOM 1467 N N . LEU A 1 192 ? -7.870 4.292 11.152 1.00 98.12 192 LEU A N 1
ATOM 1468 C CA . LEU A 1 192 ? -8.031 5.204 12.282 1.00 98.12 192 LEU A CA 1
ATOM 1469 C C . LEU A 1 192 ? -8.540 4.467 13.525 1.00 98.12 192 LEU A C 1
ATOM 1471 O O . LEU A 1 192 ? -7.993 4.675 14.605 1.00 98.12 192 LEU A O 1
ATOM 1475 N N . ILE A 1 193 ? -9.527 3.583 13.377 1.00 98.25 193 ILE A N 1
ATOM 1476 C CA . ILE A 1 193 ? -10.071 2.745 14.453 1.00 98.25 193 ILE A CA 1
ATOM 1477 C C . ILE A 1 193 ? -8.968 1.877 15.068 1.00 98.25 193 ILE A C 1
ATOM 1479 O O . ILE A 1 193 ? -8.776 1.916 16.283 1.00 98.25 193 ILE A O 1
ATOM 1483 N N . ASP A 1 194 ? -8.198 1.157 14.245 1.00 97.12 194 ASP A N 1
ATOM 1484 C CA . ASP A 1 194 ? -7.068 0.340 14.710 1.00 97.12 194 ASP A CA 1
ATOM 1485 C C . ASP A 1 194 ? -6.058 1.182 15.495 1.00 97.12 194 ASP A C 1
ATOM 1487 O O . ASP A 1 194 ? -5.635 0.807 16.591 1.00 97.12 194 ASP A O 1
ATOM 1491 N N . SER A 1 195 ? -5.724 2.365 14.976 1.00 97.44 195 SER A N 1
ATOM 1492 C CA . SER A 1 195 ? -4.810 3.276 15.653 1.00 97.44 195 SER A CA 1
ATOM 1493 C C . SER A 1 195 ? -5.356 3.765 16.998 1.00 97.44 195 SER A C 1
ATOM 1495 O O . SER A 1 195 ? -4.586 3.839 17.953 1.00 97.44 195 SER A O 1
ATOM 1497 N N . HIS A 1 196 ? -6.644 4.090 17.119 1.00 97.69 196 HIS A N 1
ATOM 1498 C CA . HIS A 1 196 ? -7.239 4.494 18.400 1.00 97.69 196 HIS A CA 1
ATOM 1499 C C . HIS A 1 196 ? -7.239 3.333 19.400 1.00 97.69 196 HIS A C 1
ATOM 1501 O O . HIS A 1 196 ? -6.769 3.494 20.528 1.00 97.69 196 HIS A O 1
ATOM 1507 N N . CYS A 1 197 ? -7.641 2.136 18.963 1.00 96.00 197 CYS A N 1
ATOM 1508 C CA . CYS A 1 197 ? -7.594 0.924 19.780 1.00 96.00 197 CYS A CA 1
ATOM 1509 C C . CYS A 1 197 ? -6.180 0.633 20.308 1.00 96.00 197 CYS A C 1
ATOM 1511 O O . CYS A 1 197 ? -6.011 0.378 21.500 1.00 96.00 197 CYS A O 1
ATOM 1513 N N . LYS A 1 198 ? -5.148 0.728 19.458 1.00 93.25 198 LYS A N 1
ATOM 1514 C CA . LYS A 1 198 ? -3.740 0.532 19.857 1.00 93.25 198 LYS A CA 1
ATOM 1515 C C . LYS A 1 198 ? -3.233 1.569 20.859 1.00 93.25 198 LYS A C 1
ATOM 1517 O O . LYS A 1 198 ? -2.317 1.268 21.619 1.00 93.25 198 LYS A O 1
ATOM 1522 N N . ASN A 1 199 ? -3.827 2.761 20.881 1.00 92.94 199 ASN A N 1
ATOM 1523 C CA . ASN A 1 199 ? -3.528 3.808 21.859 1.00 92.94 199 ASN A CA 1
ATOM 1524 C C . ASN A 1 199 ? -4.436 3.750 23.106 1.00 92.94 199 ASN A C 1
ATOM 1526 O O . ASN A 1 199 ? -4.372 4.645 23.943 1.00 92.94 199 ASN A O 1
ATOM 1530 N N . GLY A 1 200 ? -5.285 2.723 23.242 1.00 93.00 200 GLY A N 1
ATOM 1531 C CA . GLY A 1 200 ? -6.224 2.576 24.362 1.00 93.00 200 GLY A CA 1
ATOM 1532 C C . GLY A 1 200 ? -7.451 3.497 24.303 1.00 93.00 200 GLY A C 1
ATOM 1533 O O . GLY A 1 200 ? -8.280 3.460 25.209 1.00 93.00 200 GLY A O 1
ATOM 1534 N N . MET A 1 201 ? -7.600 4.275 23.229 1.00 96.19 201 MET A N 1
ATOM 1535 C CA . MET A 1 201 ? -8.677 5.247 22.983 1.00 96.19 201 MET A CA 1
ATOM 1536 C C . MET A 1 201 ? -9.907 4.543 22.390 1.00 96.19 201 MET A C 1
ATOM 1538 O O . MET A 1 201 ? -10.303 4.747 21.244 1.00 96.19 201 MET A O 1
ATOM 1542 N N . THR A 1 202 ? -10.436 3.567 23.122 1.00 96.25 202 THR A N 1
ATOM 1543 C CA . THR A 1 202 ? -11.477 2.659 22.607 1.00 96.25 202 THR A CA 1
ATOM 1544 C C . THR A 1 202 ? -12.851 3.310 22.476 1.00 96.25 202 THR A C 1
ATOM 1546 O O . THR A 1 202 ? -13.625 2.882 21.622 1.00 96.25 202 THR A O 1
ATOM 1549 N N . ASP A 1 203 ? -13.152 4.344 23.262 1.00 96.75 203 ASP A N 1
ATOM 1550 C CA . ASP A 1 203 ? -14.406 5.089 23.133 1.00 96.75 203 ASP A CA 1
ATOM 1551 C C . ASP A 1 203 ? -14.393 5.948 21.859 1.00 96.75 203 ASP A C 1
ATOM 1553 O O . ASP A 1 203 ? -15.327 5.881 21.063 1.00 96.75 203 ASP A O 1
ATOM 1557 N N . GLU A 1 204 ? -13.281 6.620 21.567 1.00 97.25 204 GLU A N 1
ATOM 1558 C CA . GLU A 1 204 ? -13.073 7.361 20.318 1.00 97.25 204 GLU A CA 1
ATOM 1559 C C . GLU A 1 204 ? -13.085 6.427 19.093 1.00 97.25 204 GLU A C 1
ATOM 1561 O O . GLU A 1 204 ? -13.600 6.773 18.028 1.00 97.25 204 GLU A O 1
ATOM 1566 N N . ALA A 1 205 ? -12.575 5.198 19.237 1.00 97.75 205 ALA A N 1
ATOM 1567 C CA . ALA A 1 205 ? -12.679 4.183 18.189 1.00 97.75 205 ALA A CA 1
ATOM 1568 C C . ALA A 1 205 ? -14.146 3.795 17.896 1.00 97.75 205 ALA A C 1
ATOM 1570 O O . ALA A 1 205 ? -14.521 3.612 16.735 1.00 97.75 205 ALA A O 1
ATOM 1571 N N . LEU A 1 206 ? -14.993 3.698 18.928 1.00 97.75 206 LEU A N 1
ATOM 1572 C CA . LEU A 1 206 ? -16.432 3.456 18.773 1.00 97.75 206 LEU A CA 1
ATOM 1573 C C . LEU A 1 206 ? -17.160 4.668 18.174 1.00 97.75 206 LEU A C 1
ATOM 1575 O O . LEU A 1 206 ? -18.084 4.490 17.378 1.00 97.75 206 LEU A O 1
ATOM 1579 N N . GLU A 1 207 ? -16.742 5.891 18.500 1.00 97.38 207 GLU A N 1
ATOM 1580 C CA . GLU A 1 207 ? -17.263 7.106 17.862 1.00 97.38 207 GLU A CA 1
ATOM 1581 C C . GLU A 1 207 ? -16.956 7.124 16.360 1.00 97.38 207 GLU A C 1
ATOM 1583 O O . GLU A 1 207 ? -17.840 7.420 15.553 1.00 97.38 207 GLU A O 1
ATOM 1588 N N . LEU A 1 208 ? -15.748 6.713 15.956 1.00 97.12 208 LEU A N 1
ATOM 1589 C CA . LEU A 1 208 ? -15.388 6.582 14.540 1.00 97.12 208 LEU A CA 1
ATOM 1590 C C . LEU A 1 208 ? -16.276 5.581 13.789 1.00 97.12 208 LEU A C 1
ATOM 1592 O O . LEU A 1 208 ? -16.612 5.834 12.631 1.00 97.12 208 LEU A O 1
ATOM 1596 N N . LEU A 1 209 ? -16.712 4.491 14.434 1.00 96.94 209 LEU A N 1
ATOM 1597 C CA . LEU A 1 209 ? -17.703 3.572 13.858 1.00 96.94 209 LEU A CA 1
ATOM 1598 C C . LEU A 1 209 ? -19.043 4.281 13.597 1.00 96.94 209 LEU A C 1
ATOM 1600 O O . LEU A 1 209 ? -19.658 4.076 12.550 1.00 96.94 209 LEU A O 1
ATOM 1604 N N . GLN A 1 210 ? -19.495 5.135 14.519 1.00 96.75 210 GLN A N 1
ATOM 1605 C CA . GLN A 1 210 ? -20.729 5.903 14.326 1.00 96.75 210 GLN A CA 1
ATOM 1606 C C . GLN A 1 210 ? -20.584 6.932 13.203 1.00 96.75 210 GLN A C 1
ATOM 1608 O O . GLN A 1 210 ? -21.475 7.043 12.362 1.00 96.75 210 GLN A O 1
ATOM 1613 N N . VAL A 1 211 ? -19.451 7.638 13.135 1.00 95.75 211 VAL A N 1
ATOM 1614 C CA . VAL A 1 211 ? -19.160 8.584 12.044 1.00 95.75 211 VAL A CA 1
ATOM 1615 C C . VAL A 1 211 ? -19.140 7.865 10.693 1.00 95.75 211 VAL A C 1
ATOM 1617 O O . VAL A 1 211 ? -19.728 8.357 9.731 1.00 95.75 211 VAL A O 1
ATOM 1620 N N . MET A 1 212 ? -18.510 6.690 10.619 1.00 96.38 212 MET A N 1
ATOM 1621 C CA . MET A 1 212 ? -18.493 5.843 9.425 1.00 96.38 212 MET A CA 1
ATOM 1622 C C . MET A 1 212 ? -19.921 5.514 8.953 1.00 96.38 212 MET A C 1
ATOM 1624 O O . MET A 1 212 ? -20.262 5.755 7.793 1.00 96.38 212 MET A O 1
ATOM 1628 N N . LEU A 1 213 ? -20.781 5.052 9.867 1.00 94.81 213 LEU A N 1
ATOM 1629 C CA . LEU A 1 213 ? -22.184 4.733 9.580 1.00 94.81 213 LEU A CA 1
ATOM 1630 C C . LEU A 1 213 ? -22.993 5.959 9.131 1.00 94.81 213 LEU A C 1
ATOM 1632 O O . LEU A 1 213 ? -23.753 5.874 8.167 1.00 94.81 213 LEU A O 1
ATOM 1636 N N . GLN A 1 214 ? -22.819 7.107 9.793 1.00 95.81 214 GLN A N 1
ATOM 1637 C CA . GLN A 1 214 ? -23.506 8.361 9.446 1.00 95.81 214 GLN A CA 1
ATOM 1638 C C . GLN A 1 214 ? -23.151 8.858 8.042 1.00 95.81 214 GLN A C 1
ATOM 1640 O O . GLN A 1 214 ? -23.964 9.516 7.395 1.00 95.81 214 GLN A O 1
ATOM 1645 N N . ARG A 1 215 ? -21.953 8.526 7.551 1.00 92.81 215 ARG A N 1
ATOM 1646 C CA . ARG A 1 215 ? -21.521 8.840 6.184 1.00 92.81 215 ARG A CA 1
ATOM 1647 C C . ARG A 1 215 ? -21.946 7.808 5.142 1.00 92.81 215 ARG A C 1
ATOM 1649 O O . ARG A 1 215 ? -21.639 7.985 3.968 1.00 92.81 215 ARG A O 1
ATOM 1656 N N . GLY A 1 216 ? -22.659 6.759 5.546 1.00 93.94 216 GLY A N 1
ATOM 1657 C CA . GLY A 1 216 ? -23.128 5.702 4.652 1.00 93.94 216 GLY A CA 1
ATOM 1658 C C . GLY A 1 216 ? -22.073 4.648 4.307 1.00 93.94 216 GLY A C 1
ATOM 1659 O O . GLY A 1 216 ? -22.358 3.754 3.509 1.00 93.94 216 GLY A O 1
ATOM 1660 N N . GLU A 1 217 ? -20.887 4.705 4.919 1.00 95.69 217 GLU A N 1
ATOM 1661 C CA . GLU A 1 217 ? -19.878 3.657 4.785 1.00 95.69 217 GLU A CA 1
ATOM 1662 C C . GLU A 1 217 ? -20.304 2.435 5.608 1.00 95.69 217 GLU A C 1
ATOM 1664 O O . GLU A 1 217 ? -20.741 2.552 6.755 1.00 95.69 217 GLU A O 1
ATOM 1669 N N . LYS A 1 218 ? -20.193 1.241 5.019 1.00 94.50 218 LYS A N 1
ATOM 1670 C CA . LYS A 1 218 ? -20.625 -0.008 5.657 1.00 94.50 218 LYS A CA 1
ATOM 1671 C C . LYS A 1 218 ? -19.450 -0.664 6.381 1.00 94.50 218 LYS A C 1
ATOM 1673 O O . LYS A 1 218 ? -18.493 -1.041 5.704 1.00 94.50 218 LYS A O 1
ATOM 1678 N N . PRO A 1 219 ? -19.509 -0.817 7.716 1.00 95.75 219 PRO A N 1
ATOM 1679 C CA . PRO A 1 219 ? -18.513 -1.575 8.462 1.00 95.75 219 PRO A CA 1
ATOM 1680 C C . PRO A 1 219 ? -18.378 -2.992 7.908 1.00 95.75 219 PRO A C 1
ATOM 1682 O O . PRO A 1 219 ? -19.374 -3.604 7.515 1.00 95.75 219 PRO A O 1
ATOM 1685 N N . ASP A 1 220 ? -17.156 -3.511 7.886 1.00 95.50 220 ASP A N 1
ATOM 1686 C CA . ASP A 1 220 ? -16.861 -4.865 7.428 1.00 95.50 220 ASP A CA 1
ATOM 1687 C C . ASP A 1 220 ? -16.324 -5.743 8.569 1.00 95.50 220 ASP A C 1
ATOM 1689 O O . ASP A 1 220 ? -16.247 -5.345 9.736 1.00 95.50 220 ASP A O 1
ATOM 1693 N N . VAL A 1 221 ? -15.954 -6.981 8.232 1.00 95.88 221 VAL A N 1
ATOM 1694 C CA . VAL A 1 221 ? -15.360 -7.925 9.190 1.00 95.88 221 VAL A CA 1
ATOM 1695 C C . VAL A 1 221 ? -14.093 -7.369 9.845 1.00 95.88 221 VAL A C 1
ATOM 1697 O O . VAL A 1 221 ? -13.823 -7.680 11.008 1.00 95.88 221 VAL A O 1
ATOM 1700 N N . VAL A 1 222 ? -13.327 -6.536 9.133 1.00 95.69 222 VAL A N 1
ATOM 1701 C CA . VAL A 1 222 ? -12.103 -5.916 9.647 1.00 95.69 222 VAL A CA 1
ATOM 1702 C C . VAL A 1 222 ? -12.450 -4.815 10.645 1.00 95.69 222 VAL A C 1
ATOM 1704 O O . VAL A 1 222 ? -11.820 -4.770 11.702 1.00 95.69 222 VAL A O 1
ATOM 1707 N N . THR A 1 223 ? -13.479 -4.002 10.383 1.00 97.00 223 THR A N 1
ATOM 1708 C CA . THR A 1 223 ? -13.955 -2.966 11.316 1.00 97.00 223 THR A CA 1
ATOM 1709 C C . THR A 1 223 ? -14.324 -3.570 12.671 1.00 97.00 223 THR A C 1
ATOM 1711 O O . THR A 1 223 ? -13.781 -3.175 13.705 1.00 97.00 223 THR A O 1
ATOM 1714 N N . TYR A 1 224 ? -15.199 -4.582 12.671 1.00 96.69 224 TYR A N 1
ATOM 1715 C CA . TYR A 1 224 ? -15.656 -5.222 13.908 1.00 96.69 224 TYR A CA 1
ATOM 1716 C C . TYR A 1 224 ? -14.542 -5.981 14.619 1.00 96.69 224 TYR A C 1
ATOM 1718 O O . TYR A 1 224 ? -14.379 -5.827 15.828 1.00 96.69 224 TYR A O 1
ATOM 1726 N N . SER A 1 225 ? -13.742 -6.764 13.888 1.00 95.25 225 SER A N 1
ATOM 1727 C CA . SER A 1 225 ? -12.650 -7.532 14.504 1.00 95.25 225 SER A CA 1
ATOM 1728 C C . SER A 1 225 ? -11.632 -6.611 15.180 1.00 95.25 225 SER A C 1
ATOM 1730 O O . SER A 1 225 ? -11.193 -6.899 16.291 1.00 95.25 225 SER A O 1
ATOM 1732 N N . THR A 1 226 ? -11.311 -5.476 14.553 1.00 95.62 226 THR A N 1
ATOM 1733 C CA . THR A 1 226 ? -10.405 -4.466 15.120 1.00 95.62 226 THR A CA 1
ATOM 1734 C C . THR A 1 226 ? -10.957 -3.874 16.418 1.00 95.62 226 THR A C 1
ATOM 1736 O O . THR A 1 226 ? -10.245 -3.840 17.423 1.00 95.62 226 THR A O 1
ATOM 1739 N N . LEU A 1 227 ? -12.228 -3.458 16.436 1.00 97.06 227 LEU A N 1
ATOM 1740 C CA . LEU A 1 227 ? -12.864 -2.894 17.633 1.00 97.06 227 LEU A CA 1
ATOM 1741 C C . LEU A 1 227 ? -12.973 -3.910 18.770 1.00 97.06 227 LEU A C 1
ATOM 1743 O O . LEU A 1 227 ? -12.634 -3.593 19.910 1.00 97.06 227 LEU A O 1
ATOM 1747 N N . ILE A 1 228 ? -13.407 -5.136 18.461 1.00 95.38 228 ILE A N 1
ATOM 1748 C CA . ILE A 1 228 ? -13.499 -6.234 19.432 1.00 95.38 228 ILE A CA 1
ATOM 1749 C C . ILE A 1 228 ? -12.119 -6.488 20.044 1.00 95.38 228 ILE A C 1
ATOM 1751 O O . ILE A 1 228 ? -11.993 -6.539 21.267 1.00 95.38 228 ILE A O 1
ATOM 1755 N N . HIS A 1 229 ? -11.071 -6.569 19.218 1.00 93.69 229 HIS A N 1
ATOM 1756 C CA . HIS A 1 229 ? -9.701 -6.739 19.698 1.00 93.69 229 HIS A CA 1
ATOM 1757 C C . HIS A 1 229 ? -9.247 -5.589 20.601 1.00 93.69 229 HIS A C 1
ATOM 1759 O O . HIS A 1 229 ? -8.687 -5.840 21.671 1.00 93.69 229 HIS A O 1
ATOM 1765 N N . GLY A 1 230 ? -9.507 -4.341 20.202 1.00 94.69 230 GLY A N 1
ATOM 1766 C CA . GLY A 1 230 ? -9.180 -3.159 20.997 1.00 94.69 230 GLY A CA 1
ATOM 1767 C C . GLY A 1 230 ? -9.867 -3.159 22.361 1.00 94.69 230 GLY A C 1
ATOM 1768 O O . GLY A 1 230 ? -9.205 -3.006 23.385 1.00 94.69 230 GLY A O 1
ATOM 1769 N N . LEU A 1 231 ? -11.177 -3.410 22.391 1.00 94.81 231 LEU A N 1
ATOM 1770 C CA . LEU A 1 231 ? -11.962 -3.479 23.625 1.00 94.81 231 LEU A CA 1
ATOM 1771 C C . LEU A 1 231 ? -11.497 -4.611 24.542 1.00 94.81 231 LEU A C 1
ATOM 1773 O O . LEU A 1 231 ? -11.357 -4.395 25.745 1.00 94.81 231 LEU A O 1
ATOM 1777 N N . CYS A 1 232 ? -11.205 -5.789 23.988 1.00 91.31 232 CYS A N 1
ATOM 1778 C CA . CYS A 1 232 ? -10.607 -6.893 24.732 1.00 91.31 232 CYS A CA 1
ATOM 1779 C C . CYS A 1 232 ? -9.254 -6.502 25.346 1.00 91.31 232 CYS A C 1
ATOM 1781 O O . CYS A 1 232 ? -9.024 -6.753 26.526 1.00 91.31 232 CYS A O 1
ATOM 1783 N N . CYS A 1 233 ? -8.374 -5.838 24.587 1.00 90.00 233 CYS A N 1
ATOM 1784 C CA . CYS A 1 233 ? -7.087 -5.358 25.107 1.00 90.00 233 CYS A CA 1
ATOM 1785 C C . CYS A 1 233 ? -7.239 -4.280 26.193 1.00 90.00 233 CYS A C 1
ATOM 1787 O O . CYS A 1 233 ? -6.361 -4.148 27.043 1.00 90.00 233 CYS A O 1
ATOM 1789 N N . SER A 1 234 ? -8.349 -3.538 26.194 1.00 90.50 234 SER A N 1
ATOM 1790 C CA . SER A 1 234 ? -8.698 -2.556 27.228 1.00 90.50 234 SER A CA 1
ATOM 1791 C C . SER A 1 234 ? -9.592 -3.119 28.347 1.00 90.50 234 SER A C 1
ATOM 1793 O O . SER A 1 234 ? -10.144 -2.341 29.121 1.00 90.50 234 SER A O 1
ATOM 1795 N N . ASN A 1 235 ? -9.751 -4.445 28.451 1.00 89.00 235 ASN A N 1
ATOM 1796 C CA . ASN A 1 235 ? -10.602 -5.135 29.435 1.00 89.00 235 ASN A CA 1
ATOM 1797 C C . ASN A 1 235 ? -12.097 -4.733 29.41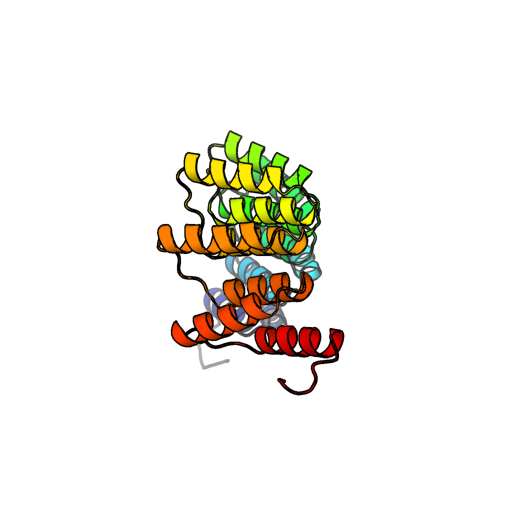3 1.00 89.00 235 ASN A C 1
ATOM 1799 O O . ASN A 1 235 ? -12.809 -4.859 30.411 1.00 89.00 235 ASN A O 1
ATOM 1803 N N . GLN A 1 236 ? -12.611 -4.270 28.271 1.00 90.88 236 GLN A N 1
ATOM 1804 C CA . GLN A 1 236 ? -14.006 -3.847 28.079 1.00 90.88 236 GLN A CA 1
ATOM 1805 C C . GLN A 1 236 ? -14.868 -4.951 27.442 1.00 90.88 236 GLN A C 1
ATOM 1807 O O . GLN A 1 236 ? -15.540 -4.760 26.428 1.00 90.88 236 GLN A O 1
ATOM 1812 N N . TRP A 1 237 ? -14.873 -6.127 28.066 1.00 86.50 237 TRP A N 1
ATOM 1813 C CA . TRP A 1 237 ? -15.470 -7.365 27.537 1.00 86.50 237 TRP A CA 1
ATOM 1814 C C . TRP A 1 237 ? -16.938 -7.281 27.187 1.00 86.50 237 TRP A C 1
ATOM 1816 O O . TRP A 1 237 ? -17.363 -7.846 26.187 1.00 86.50 237 TRP A O 1
ATOM 1826 N N . LYS A 1 238 ? -17.714 -6.580 28.013 1.00 89.81 238 LYS A N 1
ATOM 1827 C CA . LYS A 1 238 ? -19.147 -6.440 27.779 1.00 89.81 238 LYS A CA 1
ATOM 1828 C C . LYS A 1 238 ? -19.401 -5.746 26.438 1.00 89.81 238 LYS A C 1
ATOM 1830 O O . LYS A 1 238 ? -20.095 -6.301 25.600 1.00 89.81 238 LYS A O 1
ATOM 1835 N N . LYS A 1 239 ? -18.719 -4.620 26.188 1.00 93.38 239 LYS A N 1
ATOM 1836 C CA . LYS A 1 239 ? -18.790 -3.906 24.905 1.00 93.38 239 LYS A CA 1
ATOM 1837 C C . LYS A 1 239 ? -18.283 -4.767 23.740 1.00 93.38 239 LYS A C 1
ATOM 1839 O O . LYS A 1 239 ? -18.848 -4.710 22.654 1.00 93.38 239 LYS A O 1
ATOM 1844 N N . ALA A 1 240 ? -17.238 -5.573 23.954 1.00 92.69 240 ALA A N 1
ATOM 1845 C CA . ALA A 1 240 ? -16.722 -6.481 22.928 1.00 92.69 240 ALA A CA 1
ATOM 1846 C C . ALA A 1 240 ? -17.749 -7.568 22.543 1.00 92.69 240 ALA A C 1
ATOM 1848 O O . ALA A 1 240 ? -17.950 -7.829 21.358 1.00 92.69 240 ALA A O 1
ATOM 1849 N N . ALA A 1 241 ? -18.435 -8.161 23.526 1.00 90.56 241 ALA A N 1
ATOM 1850 C CA . ALA A 1 241 ? -19.501 -9.139 23.300 1.00 90.56 241 ALA A CA 1
ATOM 1851 C C . ALA A 1 241 ? -20.742 -8.511 22.638 1.00 90.56 241 ALA A C 1
ATOM 1853 O O . ALA A 1 241 ? -21.333 -9.108 21.732 1.00 90.56 241 ALA A O 1
ATOM 1854 N N . ASP A 1 242 ? -21.096 -7.286 23.038 1.00 93.44 242 ASP A N 1
ATOM 1855 C CA . ASP A 1 242 ? -22.180 -6.519 22.419 1.00 93.44 242 ASP A CA 1
ATOM 1856 C C . ASP A 1 242 ? -21.871 -6.253 20.931 1.00 93.44 242 ASP A C 1
ATOM 1858 O O . ASP A 1 242 ? -22.715 -6.510 20.072 1.00 93.44 242 ASP A O 1
ATOM 1862 N N . LEU A 1 243 ? -20.636 -5.844 20.599 1.00 94.38 243 LEU A N 1
ATOM 1863 C CA . LEU A 1 243 ? -20.196 -5.667 19.206 1.00 94.38 243 LEU A CA 1
ATOM 1864 C C . LEU A 1 243 ? -20.184 -6.969 18.404 1.00 94.38 243 LEU A C 1
ATOM 1866 O O . LEU A 1 243 ? -20.546 -6.958 17.230 1.00 94.38 243 LEU A O 1
ATOM 1870 N N . PHE A 1 244 ? -19.766 -8.084 19.006 1.00 92.44 244 PHE A N 1
ATOM 1871 C CA . PHE A 1 244 ? -19.802 -9.386 18.338 1.00 92.44 244 PHE A CA 1
ATOM 1872 C C . PHE A 1 244 ? -21.238 -9.791 17.969 1.00 92.44 244 PHE A C 1
ATOM 1874 O O . PHE A 1 244 ? -21.490 -10.312 16.882 1.00 92.44 244 PHE A O 1
ATOM 1881 N N . THR A 1 245 ? -22.195 -9.493 18.849 1.00 92.44 245 THR A N 1
ATOM 1882 C CA . THR A 1 245 ? -23.619 -9.747 18.598 1.00 92.44 245 THR A CA 1
ATOM 1883 C C . THR A 1 245 ? -24.181 -8.803 17.527 1.00 92.44 245 THR A C 1
ATOM 1885 O O . THR A 1 245 ? -24.877 -9.253 16.614 1.00 92.44 245 THR A O 1
ATOM 1888 N N . ASP A 1 246 ? -23.841 -7.509 17.583 1.00 92.44 246 ASP A N 1
ATOM 1889 C CA . ASP A 1 246 ? -24.225 -6.511 16.571 1.00 92.44 246 ASP A CA 1
ATOM 1890 C C . ASP A 1 246 ? -23.703 -6.888 15.174 1.00 92.44 246 ASP A C 1
ATOM 1892 O O . ASP A 1 246 ? -24.470 -6.873 14.209 1.00 92.44 246 ASP A O 1
ATOM 1896 N N . MET A 1 247 ? -22.446 -7.331 15.076 1.00 93.62 247 MET A N 1
ATOM 1897 C CA . MET A 1 247 ? -21.835 -7.834 13.843 1.00 93.62 247 MET A CA 1
ATOM 1898 C C . MET A 1 247 ? -22.677 -8.944 13.191 1.00 93.62 247 MET A C 1
ATOM 1900 O O . MET A 1 247 ? -23.004 -8.861 12.002 1.00 93.62 247 MET A O 1
ATOM 1904 N N . ALA A 1 248 ? -23.090 -9.947 13.976 1.00 89.75 248 ALA A N 1
ATOM 1905 C CA . ALA A 1 248 ? -23.930 -11.044 13.497 1.00 89.75 248 ALA A CA 1
ATOM 1906 C C . ALA A 1 248 ? -25.328 -10.558 13.070 1.00 89.75 248 ALA A C 1
ATOM 1908 O O . ALA A 1 248 ? -25.825 -10.953 12.014 1.00 89.75 248 ALA A O 1
ATOM 1909 N N . SER A 1 249 ? -25.939 -9.651 13.843 1.00 92.69 249 SER A N 1
ATOM 1910 C CA . SER A 1 249 ? -27.261 -9.076 13.533 1.00 92.69 249 SER A CA 1
ATOM 1911 C C . SER A 1 249 ? -27.292 -8.289 12.215 1.00 92.69 249 SER A C 1
ATOM 1913 O O . SER A 1 249 ? -28.327 -8.212 11.555 1.00 92.69 249 SER A O 1
ATOM 1915 N N . ARG A 1 250 ? -26.141 -7.751 11.796 1.00 89.62 250 ARG A N 1
ATOM 1916 C CA . ARG A 1 250 ? -25.959 -7.020 10.533 1.00 89.62 250 ARG A CA 1
ATOM 1917 C C . ARG A 1 250 ? -25.591 -7.927 9.358 1.00 89.62 250 ARG A C 1
ATOM 1919 O O . ARG A 1 250 ? -25.316 -7.428 8.268 1.00 89.62 250 ARG A O 1
ATOM 1926 N N . GLY A 1 251 ? -25.581 -9.245 9.565 1.00 90.69 251 GLY A N 1
ATOM 1927 C CA . GLY A 1 251 ? -25.251 -10.234 8.539 1.00 90.69 251 GLY A CA 1
ATOM 1928 C C . GLY A 1 251 ? -23.763 -10.289 8.186 1.00 90.69 251 GLY A C 1
ATOM 1929 O O . GLY A 1 251 ? -23.404 -10.819 7.135 1.00 90.69 251 GLY A O 1
ATOM 1930 N N . ILE A 1 252 ? -22.888 -9.747 9.037 1.00 92.75 252 ILE A N 1
ATOM 1931 C CA . ILE A 1 252 ? -21.440 -9.807 8.842 1.00 92.75 252 ILE A CA 1
ATOM 1932 C C . ILE A 1 252 ? -20.937 -11.049 9.576 1.00 92.75 252 ILE A C 1
ATOM 1934 O O . ILE A 1 252 ? -20.962 -11.113 10.801 1.00 92.75 252 ILE A O 1
ATOM 1938 N N . SER A 1 253 ? -20.486 -12.059 8.831 1.00 90.12 253 SER A N 1
ATOM 1939 C CA . SER A 1 253 ? -19.989 -13.295 9.440 1.00 90.12 253 SER A CA 1
ATOM 1940 C C . SER A 1 253 ? -18.620 -13.069 10.093 1.00 90.12 253 SER A C 1
ATOM 1942 O O . SER A 1 253 ? -17.697 -12.615 9.407 1.00 90.12 253 SER A O 1
ATOM 1944 N N . PRO A 1 254 ? -18.441 -13.436 11.377 1.00 89.06 254 PRO A N 1
ATOM 1945 C CA . PRO A 1 254 ? -17.122 -13.548 11.989 1.00 89.06 254 PRO A CA 1
ATOM 1946 C C . PRO A 1 254 ? -16.208 -14.464 11.174 1.00 89.06 254 PRO A C 1
ATOM 1948 O O . PRO A 1 254 ? -16.667 -15.446 10.582 1.00 89.06 254 PRO A O 1
ATOM 1951 N N . ASN A 1 255 ? -14.914 -14.146 11.137 1.00 88.69 255 ASN A N 1
ATOM 1952 C CA . ASN A 1 255 ? -13.909 -14.979 10.481 1.00 88.69 255 ASN A CA 1
ATOM 1953 C C . ASN A 1 255 ? -12.942 -15.588 11.511 1.00 88.69 255 ASN A C 1
ATOM 1955 O O . ASN A 1 255 ? -13.019 -15.315 12.710 1.00 88.69 255 ASN A O 1
ATOM 1959 N N . VAL A 1 256 ? -12.003 -16.411 11.035 1.00 87.69 256 VAL A N 1
ATOM 1960 C CA . VAL A 1 256 ? -10.982 -17.064 11.877 1.00 87.69 256 VAL A CA 1
ATOM 1961 C C . VAL A 1 256 ? -10.228 -16.053 12.749 1.00 87.69 256 VAL A C 1
ATOM 1963 O O . VAL A 1 256 ? -9.927 -16.335 13.905 1.00 87.69 256 VAL A O 1
ATOM 1966 N N . HIS A 1 257 ? -9.954 -14.856 12.224 1.00 86.25 257 HIS A N 1
ATOM 1967 C CA . HIS A 1 257 ? -9.280 -13.805 12.978 1.00 86.25 257 HIS A CA 1
ATOM 1968 C C . HIS A 1 257 ? -10.147 -13.288 14.136 1.00 86.25 257 HIS A C 1
ATOM 1970 O O . HIS A 1 257 ? -9.647 -13.190 15.255 1.00 86.25 257 HIS A O 1
ATOM 1976 N N . THR A 1 258 ? -11.443 -13.047 13.908 1.00 84.88 258 THR A N 1
ATOM 1977 C CA . THR A 1 258 ? -12.396 -12.637 14.954 1.00 84.88 258 THR A CA 1
ATOM 1978 C C . THR A 1 258 ? -12.459 -13.652 16.101 1.00 84.88 258 THR A C 1
ATOM 1980 O O . THR A 1 258 ? -12.378 -13.273 17.268 1.00 84.88 258 THR A O 1
ATOM 1983 N N . TYR A 1 259 ? -12.545 -14.949 15.788 1.00 86.56 259 TYR A N 1
ATOM 1984 C CA . TYR A 1 259 ? -12.566 -15.999 16.814 1.00 86.56 259 TYR A CA 1
ATOM 1985 C C . TYR A 1 259 ? -11.239 -16.100 17.573 1.00 86.56 259 TYR A C 1
ATOM 1987 O O . TYR A 1 259 ? -11.245 -16.192 18.798 1.00 86.56 259 TYR A O 1
ATOM 1995 N N . ASN A 1 260 ? -10.101 -16.012 16.877 1.00 87.25 260 ASN A N 1
ATOM 1996 C CA . ASN A 1 260 ? -8.785 -16.023 17.521 1.00 87.25 260 ASN A CA 1
ATOM 1997 C C . ASN A 1 260 ? -8.612 -14.862 18.509 1.00 87.25 260 ASN A C 1
ATOM 1999 O O . ASN A 1 260 ? -8.026 -15.056 19.575 1.00 87.25 260 ASN A O 1
ATOM 2003 N N . ILE A 1 261 ? -9.138 -13.677 18.175 1.00 86.12 261 ILE A N 1
ATOM 2004 C CA . ILE A 1 261 ? -9.174 -12.528 19.084 1.00 86.12 261 ILE A CA 1
ATOM 2005 C C . ILE A 1 261 ? -9.936 -12.897 20.358 1.00 86.12 261 ILE A C 1
ATOM 2007 O O . ILE A 1 261 ? -9.377 -12.772 21.444 1.00 86.12 261 ILE A O 1
ATOM 2011 N N . LEU A 1 262 ? -11.172 -13.388 20.238 1.00 83.19 262 LEU A N 1
ATOM 2012 C CA . LEU A 1 262 ? -12.020 -13.705 21.391 1.00 83.19 262 LEU A CA 1
ATOM 2013 C C . LEU A 1 262 ? -11.440 -14.821 22.265 1.00 83.19 262 LEU A C 1
ATOM 2015 O O . LEU A 1 262 ? -11.410 -14.681 23.484 1.00 83.19 262 LEU A O 1
ATOM 2019 N N . ILE A 1 263 ? -10.930 -15.897 21.662 1.00 83.31 263 ILE A N 1
ATOM 2020 C CA . ILE A 1 263 ? -10.304 -17.008 22.393 1.00 83.31 263 ILE A CA 1
ATOM 2021 C C . ILE A 1 263 ? -9.061 -16.516 23.140 1.00 83.31 263 ILE A C 1
ATOM 2023 O O . ILE A 1 263 ? -8.942 -16.718 24.349 1.00 83.31 263 ILE A O 1
ATOM 2027 N N . GLY A 1 264 ? -8.145 -15.835 22.441 1.00 79.62 264 GLY A N 1
ATOM 2028 C CA . GLY A 1 264 ? -6.905 -15.344 23.044 1.00 79.62 264 GLY A CA 1
ATOM 2029 C C . GLY A 1 264 ? -7.162 -14.341 24.167 1.00 79.62 264 GLY A C 1
ATOM 2030 O O . GLY A 1 264 ? -6.438 -14.309 25.163 1.00 79.62 264 GLY A O 1
ATOM 2031 N N . ALA A 1 265 ? -8.220 -13.553 24.023 1.00 75.06 265 ALA A N 1
ATOM 2032 C CA . ALA A 1 265 ? -8.678 -12.622 25.025 1.00 75.06 265 ALA A CA 1
ATOM 2033 C C . ALA A 1 265 ? -9.268 -13.374 26.250 1.00 75.06 265 ALA A C 1
ATOM 2035 O O . ALA A 1 265 ? -8.788 -13.173 27.368 1.00 75.06 265 ALA A O 1
ATOM 2036 N N . SER A 1 266 ? -10.199 -14.313 26.062 1.00 71.81 266 SER A N 1
ATOM 2037 C CA . SER A 1 266 ? -10.803 -15.113 27.147 1.00 71.81 266 SER A CA 1
ATOM 2038 C C . SER A 1 266 ? -9.780 -15.923 27.954 1.00 71.81 266 SER A C 1
ATOM 2040 O O . SER A 1 266 ? -9.893 -16.033 29.180 1.00 71.81 266 SER A O 1
ATOM 2042 N N . CYS A 1 267 ? -8.736 -16.445 27.298 1.00 74.00 267 CYS A N 1
ATOM 2043 C CA . CYS A 1 267 ? -7.640 -17.147 27.969 1.00 74.00 267 CYS A CA 1
ATOM 2044 C C . CYS A 1 267 ? -6.846 -16.244 28.929 1.00 74.00 267 CYS A C 1
ATOM 2046 O O . CYS A 1 267 ? -6.428 -16.717 29.984 1.00 74.00 267 CYS A O 1
ATOM 2048 N N . LYS A 1 268 ? -6.651 -14.956 28.604 1.00 66.88 268 LYS A N 1
ATOM 2049 C CA . LYS A 1 268 ? -5.892 -14.015 29.453 1.00 66.88 268 LYS A CA 1
ATOM 2050 C C . LYS A 1 268 ? -6.608 -13.664 30.760 1.00 66.88 268 LYS A C 1
ATOM 2052 O O . LYS A 1 268 ? -5.939 -13.320 31.727 1.00 66.88 268 LYS A O 1
ATOM 2057 N N . GLU A 1 269 ? -7.933 -13.779 30.806 1.00 64.31 269 GLU A N 1
ATOM 2058 C CA . GLU A 1 269 ? -8.729 -13.516 32.014 1.00 64.31 269 GLU A CA 1
ATOM 2059 C C . GLU A 1 269 ? -9.107 -14.772 32.810 1.00 64.31 269 GLU A C 1
ATOM 2061 O O . GLU A 1 269 ? -9.766 -14.668 33.844 1.00 64.31 269 GLU A O 1
ATOM 2066 N N . GLY A 1 270 ? -8.742 -15.970 32.339 1.00 62.56 270 GLY A N 1
ATOM 2067 C CA . GLY A 1 27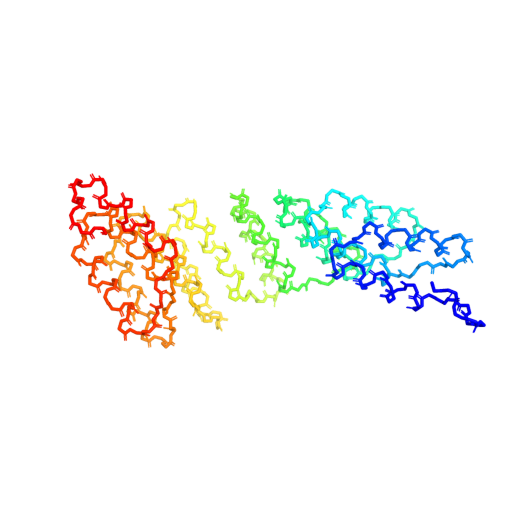0 ? -9.164 -17.224 32.972 1.00 62.56 270 GLY A CA 1
ATOM 2068 C C . GLY A 1 270 ? -10.667 -17.518 32.834 1.00 62.56 270 GLY A C 1
ATOM 2069 O O . GLY A 1 270 ? -11.185 -18.411 33.504 1.00 62.56 270 GLY A O 1
ATOM 2070 N N . LYS A 1 271 ? -11.381 -16.810 31.948 1.00 59.44 271 LYS A N 1
ATOM 2071 C CA . LYS A 1 271 ? -12.804 -17.036 31.641 1.00 59.44 271 LYS A CA 1
ATOM 2072 C C . LYS A 1 271 ? -12.953 -18.132 30.580 1.00 59.44 271 LYS A C 1
ATOM 2074 O O . LYS A 1 271 ? -13.419 -17.891 29.473 1.00 59.44 271 LYS A O 1
ATOM 2079 N N . ILE A 1 272 ? -12.537 -19.353 30.918 1.00 53.81 272 ILE A N 1
ATOM 2080 C CA . ILE A 1 272 ? -12.489 -20.503 29.988 1.00 53.81 272 ILE A CA 1
ATOM 2081 C C . ILE A 1 272 ? -13.897 -21.057 29.654 1.00 53.81 272 ILE A C 1
ATOM 2083 O O . ILE A 1 272 ? -14.058 -21.823 28.714 1.00 53.81 272 ILE A O 1
ATOM 2087 N N . ASN A 1 273 ? -14.950 -20.623 30.354 1.00 51.66 273 ASN A N 1
ATOM 2088 C CA . ASN A 1 273 ? -16.292 -21.214 30.237 1.00 51.66 273 ASN A CA 1
ATOM 2089 C C . ASN A 1 273 ? -17.213 -20.571 29.173 1.00 51.66 273 ASN A C 1
ATOM 2091 O O . ASN A 1 273 ? -18.395 -20.910 29.121 1.00 51.66 273 ASN A O 1
ATOM 2095 N N . HIS A 1 274 ? -16.714 -19.641 28.348 1.00 46.47 274 HIS A N 1
ATOM 2096 C CA . HIS A 1 274 ? -17.499 -18.943 27.309 1.00 46.47 274 HIS A CA 1
ATOM 2097 C C . HIS A 1 274 ? -16.828 -18.933 25.919 1.00 46.47 274 HIS A C 1
ATOM 2099 O O . HIS A 1 274 ? -17.163 -18.086 25.093 1.00 46.47 274 HIS A O 1
ATOM 2105 N N . ALA A 1 275 ? -15.871 -19.838 25.680 1.00 37.84 275 ALA A N 1
ATOM 2106 C CA . ALA A 1 275 ? -15.196 -20.004 24.389 1.00 37.84 275 ALA A CA 1
ATOM 2107 C C . ALA A 1 275 ? -15.971 -20.929 23.440 1.00 37.84 275 ALA A C 1
ATOM 2109 O O . ALA A 1 275 ? -16.542 -21.929 23.935 1.00 37.84 275 ALA A O 1
#

Radius of gyration: 24.13 Å; Cα contacts (8 Å, |Δi|>4): 358; chains: 1; bounding box: 49×49×75 Å

pLDDT: mean 91.12, std 9.92, range [37.84, 98.62]

Mean predicted aligned error: 6.24 Å